Protein AF-A0A9W8I7F4-F1 (afdb_monomer_lite)

Secondary structure (DSSP, 8-state):
---SEEEEEESS--SSS---EEEEEEE-TT-SEE-TTS-EEEEESS-SS--THHHHHHHHHHHHHHHHHHHHHTT------EEE-SGGGG-HHHHHHHHHHH-S-EEEEEEEETTEEE-----HHHHHHHHHHHHHS-----TT-----S---EEEEEEEE---HHHHHHHHHHHHHHHHHHHHHHHHHH--

Foldseek 3Di:
DAPQKAKDAACDQDPVPRFHDIWIKGFDPPAPDQFPLRTGIHTDPDDPDPPPCSVVVNVLLLVLLVVLVVCVVVCPDQDAEEEDDDDVCVDLVSLQSNQAQNVYWYWQKFWQDPVGTHSPDDDVVVVVVVVVVVVVVPDPPPPPPPPPPPDPRDIDTHTRDHHDPVSNVSNVSCSRVSVVVSVVNSVVRVVD

Structure (mmCIF, N/CA/C/O backbone):
data_AF-A0A9W8I7F4-F1
#
_entry.id   AF-A0A9W8I7F4-F1
#
loop_
_atom_site.group_PDB
_atom_site.id
_atom_site.type_symbol
_atom_site.label_atom_id
_atom_site.label_alt_id
_atom_site.label_comp_id
_atom_site.label_asym_id
_atom_site.label_entity_id
_atom_site.label_seq_id
_atom_site.pdbx_PDB_ins_code
_atom_site.Cartn_x
_atom_site.Cartn_y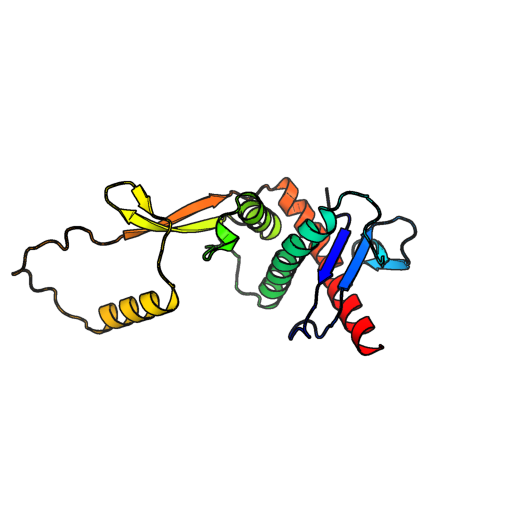
_atom_site.Cartn_z
_atom_site.occupancy
_atom_site.B_iso_or_equiv
_atom_site.auth_seq_id
_atom_site.auth_comp_id
_atom_site.auth_asym_id
_atom_site.auth_atom_id
_atom_site.pdbx_PDB_model_num
ATOM 1 N N . MET A 1 1 ? -7.509 -3.377 -12.875 1.00 45.44 1 MET A N 1
ATOM 2 C CA . MET A 1 1 ? -6.305 -3.061 -13.671 1.00 45.44 1 MET A CA 1
ATOM 3 C C . MET A 1 1 ? -5.141 -2.940 -12.717 1.00 45.44 1 MET A C 1
ATOM 5 O O . MET A 1 1 ? -5.271 -2.162 -11.776 1.00 45.44 1 MET A O 1
ATOM 9 N N . ALA A 1 2 ? -4.089 -3.743 -12.918 1.00 59.28 2 ALA A N 1
ATOM 10 C CA . ALA A 1 2 ? -2.867 -3.705 -12.103 1.00 59.28 2 ALA A CA 1
ATOM 11 C C . ALA A 1 2 ? -2.319 -2.283 -12.021 1.00 59.28 2 ALA A C 1
ATOM 13 O O . ALA A 1 2 ? -2.554 -1.502 -12.951 1.00 59.28 2 ALA A O 1
ATOM 14 N N . PRO A 1 3 ? -1.639 -1.912 -10.924 1.00 78.50 3 PRO A N 1
ATOM 15 C CA . PRO A 1 3 ? -0.898 -0.666 -10.903 1.00 78.50 3 PRO A CA 1
ATOM 16 C C . PRO A 1 3 ? 0.057 -0.662 -12.102 1.00 78.50 3 PRO A C 1
ATOM 18 O O . PRO A 1 3 ? 0.948 -1.500 -12.214 1.00 78.50 3 PRO A O 1
ATOM 21 N N . ASN A 1 4 ? -0.169 0.260 -13.037 1.00 85.88 4 ASN A N 1
ATOM 22 C CA . ASN A 1 4 ? 0.736 0.470 -14.170 1.00 85.88 4 ASN A CA 1
ATOM 23 C C . ASN A 1 4 ? 1.975 1.271 -13.752 1.00 85.88 4 ASN A C 1
ATOM 25 O O . ASN A 1 4 ? 2.893 1.440 -14.546 1.00 85.88 4 ASN A O 1
ATOM 29 N N . ALA A 1 5 ? 1.986 1.774 -12.520 1.00 90.50 5 ALA A N 1
ATOM 30 C CA . ALA A 1 5 ? 3.036 2.601 -11.974 1.00 90.50 5 ALA A CA 1
ATOM 31 C C . ALA A 1 5 ? 3.220 2.291 -10.487 1.00 90.50 5 ALA A C 1
ATOM 33 O O . ALA A 1 5 ? 2.243 2.071 -9.768 1.00 90.50 5 ALA A O 1
ATOM 34 N N . PHE A 1 6 ? 4.470 2.319 -10.043 1.00 93.44 6 PHE A N 1
ATOM 35 C CA . PHE A 1 6 ? 4.862 2.228 -8.645 1.00 93.44 6 PHE A CA 1
ATOM 36 C C . PHE A 1 6 ? 5.780 3.387 -8.290 1.00 93.44 6 PHE A C 1
ATOM 38 O O . PHE A 1 6 ? 6.569 3.842 -9.118 1.00 93.44 6 PHE A O 1
ATOM 45 N N . GLY A 1 7 ? 5.688 3.853 -7.048 1.00 92.12 7 GLY A N 1
ATOM 46 C CA . GLY A 1 7 ? 6.512 4.945 -6.554 1.00 92.12 7 GLY A CA 1
ATOM 47 C C . GLY A 1 7 ? 6.939 4.713 -5.114 1.00 92.12 7 GLY A C 1
ATOM 48 O O . GLY A 1 7 ? 6.115 4.386 -4.261 1.00 92.12 7 GLY A O 1
ATOM 49 N N . PHE A 1 8 ? 8.225 4.910 -4.852 1.00 92.88 8 PHE A N 1
ATOM 50 C CA . PHE A 1 8 ? 8.847 4.784 -3.542 1.00 92.88 8 PHE A CA 1
ATOM 51 C C . PHE A 1 8 ? 9.454 6.131 -3.158 1.00 92.88 8 PHE A C 1
ATOM 53 O O . PHE A 1 8 ? 10.307 6.655 -3.873 1.00 92.88 8 PHE A O 1
ATOM 60 N N . TYR A 1 9 ? 8.985 6.708 -2.053 1.00 90.62 9 TYR A N 1
ATOM 61 C CA . TYR A 1 9 ? 9.291 8.083 -1.655 1.00 90.62 9 TYR A CA 1
ATOM 62 C C . TYR A 1 9 ? 9.968 8.074 -0.286 1.00 90.62 9 TYR A C 1
ATOM 64 O O . TYR A 1 9 ? 9.309 8.172 0.746 1.00 90.62 9 TYR A O 1
ATOM 72 N N . TYR A 1 10 ? 11.291 7.949 -0.288 1.00 87.88 10 TYR A N 1
ATOM 73 C CA . TYR A 1 10 ? 12.130 7.872 0.905 1.00 87.88 10 TYR A CA 1
ATOM 74 C C . TYR A 1 10 ? 12.831 9.215 1.129 1.00 87.88 10 TYR A C 1
ATOM 76 O O . TYR A 1 10 ? 14.003 9.400 0.795 1.00 87.88 10 TYR A O 1
ATOM 84 N N . LEU A 1 11 ? 12.081 10.202 1.632 1.00 80.44 11 LEU A N 1
ATOM 85 C CA . LEU A 1 11 ? 12.606 11.557 1.869 1.00 80.44 11 LEU A CA 1
ATOM 86 C C . LEU A 1 11 ? 13.676 11.580 2.974 1.00 80.44 11 LEU A C 1
ATOM 88 O O . LEU A 1 11 ? 14.609 12.382 2.926 1.00 80.44 11 LEU A O 1
ATOM 92 N N . ALA A 1 12 ? 13.556 10.670 3.938 1.00 78.12 12 ALA A N 1
ATOM 93 C CA . ALA A 1 12 ? 14.585 10.329 4.908 1.00 78.12 12 ALA A CA 1
ATOM 94 C C . ALA A 1 12 ? 15.025 8.877 4.682 1.00 78.12 12 ALA A C 1
ATOM 96 O O . ALA A 1 12 ? 14.297 8.103 4.062 1.00 78.12 12 ALA A O 1
ATOM 97 N N . THR A 1 13 ? 16.215 8.520 5.168 1.00 72.94 13 THR A N 1
ATOM 98 C CA . THR A 1 13 ? 16.685 7.133 5.111 1.00 72.94 13 THR A CA 1
ATOM 99 C C . THR A 1 13 ? 15.728 6.252 5.902 1.00 72.94 13 THR A C 1
ATOM 101 O O . THR A 1 13 ? 15.604 6.409 7.117 1.00 72.94 13 THR A O 1
ATOM 104 N N . GLU A 1 14 ? 15.063 5.337 5.207 1.00 71.25 14 GLU A N 1
ATOM 105 C CA . GLU A 1 14 ? 14.186 4.363 5.843 1.00 71.25 14 GLU A CA 1
ATOM 106 C C . GLU A 1 14 ? 14.987 3.217 6.466 1.00 71.25 14 GLU A C 1
ATOM 108 O O . GLU A 1 14 ? 16.089 2.878 6.030 1.00 71.25 14 GLU A O 1
ATOM 113 N N . ILE A 1 15 ? 14.426 2.612 7.514 1.00 64.81 15 ILE A N 1
ATOM 114 C CA . ILE A 1 15 ? 15.057 1.466 8.186 1.00 64.81 15 ILE A CA 1
ATOM 115 C C . ILE A 1 15 ? 14.891 0.209 7.323 1.00 64.81 15 ILE A C 1
ATOM 117 O O . ILE A 1 15 ? 15.813 -0.600 7.224 1.00 64.81 15 ILE A O 1
ATOM 121 N N . LEU A 1 16 ? 13.721 0.042 6.693 1.00 68.88 16 LEU A N 1
ATOM 122 C CA . LEU A 1 16 ? 13.391 -1.098 5.839 1.00 68.88 16 LEU A CA 1
ATOM 123 C C . LEU A 1 16 ? 12.467 -0.655 4.683 1.00 68.88 16 LEU A C 1
ATOM 125 O O . LEU A 1 16 ? 11.296 -0.373 4.929 1.00 68.88 16 LEU A O 1
ATOM 129 N N . PRO A 1 17 ? 12.941 -0.639 3.425 1.00 71.69 17 PRO A N 1
ATOM 130 C CA . PRO A 1 17 ? 14.310 -0.927 2.998 1.00 71.69 17 PRO A CA 1
ATOM 131 C C . PRO A 1 17 ? 15.267 0.234 3.310 1.00 71.69 17 PRO A C 1
ATOM 133 O O . PRO A 1 17 ? 14.844 1.381 3.412 1.00 71.69 17 PRO A O 1
ATOM 136 N N . TYR A 1 18 ? 16.567 -0.057 3.398 1.00 81.06 18 TYR A N 1
ATOM 137 C CA . TYR A 1 18 ? 17.590 0.982 3.500 1.00 81.06 18 TYR A CA 1
ATOM 138 C C . TYR A 1 18 ? 17.718 1.692 2.149 1.00 81.06 18 TYR A C 1
ATOM 140 O O . TYR A 1 18 ? 18.370 1.194 1.228 1.00 81.06 18 TYR A O 1
ATOM 148 N N . ALA A 1 19 ? 17.001 2.802 2.003 1.00 84.56 19 ALA A N 1
ATOM 149 C CA . ALA A 1 19 ? 16.933 3.575 0.774 1.00 84.56 19 ALA A CA 1
ATOM 150 C C . ALA A 1 19 ? 16.688 5.057 1.073 1.00 84.56 19 ALA A C 1
ATOM 152 O O . ALA A 1 19 ? 16.066 5.410 2.077 1.00 84.56 19 ALA A O 1
ATOM 153 N N . LYS A 1 20 ? 17.169 5.925 0.179 1.00 87.06 20 LYS A N 1
ATOM 154 C CA . LYS A 1 20 ? 16.921 7.371 0.201 1.00 87.06 20 LYS A CA 1
ATOM 155 C C . LYS A 1 20 ? 16.694 7.871 -1.222 1.00 87.06 20 LYS A C 1
ATOM 157 O O . LYS A 1 20 ? 17.421 7.485 -2.131 1.00 87.06 20 LYS A O 1
ATOM 162 N N . GLY A 1 21 ? 15.707 8.742 -1.402 1.00 89.44 21 GLY A N 1
ATOM 163 C CA . GLY A 1 21 ? 15.349 9.330 -2.691 1.00 89.44 21 GLY A CA 1
ATOM 164 C C . GLY A 1 21 ? 13.931 8.989 -3.139 1.00 89.44 21 GLY A C 1
ATOM 165 O O . GLY A 1 21 ? 13.143 8.397 -2.400 1.00 89.44 21 GLY A O 1
ATOM 166 N N . VAL A 1 22 ? 13.604 9.403 -4.361 1.00 91.31 22 VAL A N 1
ATOM 167 C CA . VAL A 1 22 ? 12.315 9.121 -4.994 1.00 91.31 22 VAL A CA 1
ATOM 168 C C . VAL A 1 22 ? 12.550 8.236 -6.207 1.00 91.31 22 VAL A C 1
ATOM 170 O O . VAL A 1 22 ? 13.282 8.612 -7.117 1.00 91.31 22 VAL A O 1
ATOM 173 N N . PHE A 1 23 ? 11.909 7.072 -6.217 1.00 93.75 23 PHE A N 1
ATOM 174 C CA . PHE A 1 23 ? 12.035 6.076 -7.274 1.00 93.75 23 PHE A CA 1
ATOM 175 C C . PHE A 1 23 ? 10.663 5.836 -7.882 1.00 93.75 23 PHE A C 1
ATOM 177 O O . PHE A 1 23 ? 9.733 5.452 -7.173 1.00 93.75 23 PHE A O 1
ATOM 184 N N . ARG A 1 24 ? 10.529 6.061 -9.187 1.00 93.94 24 ARG A N 1
ATOM 185 C CA . ARG A 1 24 ? 9.281 5.852 -9.923 1.00 93.94 24 ARG A CA 1
ATOM 186 C C . ARG A 1 24 ? 9.508 4.824 -11.012 1.00 93.94 24 ARG A C 1
ATOM 188 O O . ARG A 1 24 ? 10.489 4.906 -11.745 1.00 93.94 24 ARG A O 1
ATOM 195 N N . PHE A 1 25 ? 8.586 3.883 -11.124 1.00 94.31 25 PHE A N 1
ATOM 196 C CA . PHE A 1 25 ? 8.641 2.804 -12.096 1.00 94.31 25 PHE A CA 1
ATOM 197 C C . PHE A 1 25 ? 7.328 2.746 -12.856 1.00 94.31 25 PHE A C 1
ATOM 199 O O . PHE A 1 25 ? 6.267 2.655 -12.243 1.00 94.31 25 PHE A O 1
ATOM 206 N N . GLU A 1 26 ? 7.398 2.759 -14.182 1.00 93.00 26 GLU A N 1
ATOM 207 C CA . GLU A 1 26 ? 6.233 2.602 -15.050 1.00 93.00 26 GLU A CA 1
ATOM 208 C C . GLU A 1 26 ? 6.330 1.334 -15.869 1.00 93.00 26 GLU A C 1
ATOM 210 O O . GLU A 1 26 ? 7.376 1.020 -16.442 1.00 93.00 26 GLU A O 1
ATOM 215 N N . LYS A 1 27 ? 5.213 0.616 -15.937 1.00 92.06 27 LYS A N 1
ATOM 216 C CA . LYS A 1 27 ? 5.084 -0.590 -16.737 1.00 92.06 27 LYS A CA 1
ATOM 217 C C . LYS A 1 27 ? 5.101 -0.219 -18.217 1.00 92.06 27 LYS A C 1
ATOM 219 O O . LYS A 1 27 ? 4.282 0.583 -18.662 1.00 92.06 27 LYS A O 1
ATOM 224 N N . CYS A 1 28 ? 6.002 -0.818 -18.989 1.00 91.00 28 CYS A N 1
ATOM 225 C CA . CYS A 1 28 ? 6.085 -0.599 -20.431 1.00 91.00 28 CYS A CA 1
ATOM 226 C C . CYS A 1 28 ? 6.725 -1.789 -21.157 1.00 91.00 28 CYS A C 1
ATOM 228 O O . CYS A 1 28 ? 7.596 -2.469 -20.621 1.00 91.00 28 CYS A O 1
ATOM 230 N N . ASP A 1 29 ? 6.343 -2.018 -22.415 1.00 91.25 29 ASP A N 1
ATOM 231 C CA . ASP A 1 29 ? 6.816 -3.177 -23.197 1.00 91.25 29 ASP A CA 1
ATOM 232 C C . ASP A 1 29 ? 8.332 -3.160 -23.463 1.00 91.25 29 ASP A C 1
ATOM 234 O O . ASP A 1 29 ? 8.956 -4.203 -23.691 1.00 91.25 29 ASP A O 1
ATOM 238 N N . LYS A 1 30 ? 8.928 -1.963 -23.422 1.00 91.00 30 LYS A N 1
ATOM 239 C CA . LYS A 1 30 ? 10.355 -1.695 -23.648 1.00 91.00 30 LYS A CA 1
ATOM 240 C C . LYS A 1 30 ? 11.111 -1.368 -22.352 1.00 91.00 30 LYS A C 1
ATOM 242 O O . LYS A 1 30 ? 12.120 -0.678 -22.411 1.00 91.00 30 LYS A O 1
ATOM 247 N N . GLY A 1 31 ? 10.597 -1.790 -21.197 1.00 89.88 31 GLY A N 1
ATOM 248 C CA . GLY A 1 31 ? 11.251 -1.564 -19.909 1.00 89.88 31 GLY A CA 1
ATOM 249 C C . GLY A 1 31 ? 12.519 -2.400 -19.742 1.00 89.88 31 GLY A C 1
ATOM 250 O O . GLY A 1 31 ? 12.556 -3.558 -20.164 1.00 89.88 31 GLY A O 1
ATOM 251 N N . ASP A 1 32 ? 13.528 -1.812 -19.103 1.00 93.56 32 ASP A N 1
ATOM 252 C CA . ASP A 1 32 ? 14.826 -2.449 -18.841 1.00 93.56 32 ASP A CA 1
ATOM 253 C C . ASP A 1 32 ? 14.799 -3.348 -17.593 1.00 93.56 32 ASP A C 1
ATOM 255 O O . ASP A 1 32 ? 15.653 -4.216 -17.418 1.00 93.56 32 ASP A O 1
ATOM 259 N N . ILE A 1 33 ? 13.807 -3.160 -16.719 1.00 94.81 33 ILE A N 1
ATOM 260 C CA . ILE A 1 33 ? 13.657 -3.902 -15.469 1.00 94.81 33 ILE A CA 1
ATOM 261 C C . ILE A 1 33 ? 12.601 -4.987 -15.675 1.00 94.81 33 ILE A C 1
ATOM 263 O O . ILE A 1 33 ? 11.432 -4.682 -15.907 1.00 94.81 33 ILE A O 1
ATOM 267 N N . VAL A 1 34 ? 13.001 -6.254 -15.585 1.00 95.06 34 VAL A N 1
ATOM 268 C CA . VAL A 1 34 ? 12.098 -7.406 -15.726 1.00 95.06 34 VAL A CA 1
ATOM 269 C C . VAL A 1 34 ? 11.744 -7.937 -14.340 1.00 95.06 34 VAL A C 1
ATOM 271 O O . VAL A 1 34 ? 12.618 -8.409 -13.614 1.00 95.06 34 VAL A O 1
ATOM 274 N N . CYS A 1 35 ? 10.467 -7.856 -13.978 1.00 93.19 35 CYS A N 1
ATOM 275 C CA . CYS A 1 35 ? 9.953 -8.334 -12.698 1.00 93.19 35 CYS A CA 1
ATOM 276 C C . CYS A 1 35 ? 9.587 -9.834 -12.743 1.00 93.19 35 CYS A C 1
ATOM 278 O O . CYS A 1 35 ? 9.441 -10.396 -13.835 1.00 93.19 35 CYS A O 1
ATOM 280 N N . PRO A 1 36 ? 9.402 -10.497 -11.582 1.00 92.56 36 PRO A N 1
ATOM 281 C CA . PRO A 1 36 ? 9.086 -11.926 -11.507 1.00 92.56 36 PRO A CA 1
ATOM 282 C C . PRO A 1 36 ? 7.831 -12.346 -12.280 1.00 92.56 36 PRO A C 1
ATOM 284 O O . PRO A 1 36 ? 7.800 -13.447 -12.826 1.00 92.56 36 PRO A O 1
ATOM 287 N N . SER A 1 37 ? 6.822 -11.474 -12.394 1.00 91.19 37 SER A N 1
ATOM 288 C CA . SER A 1 37 ? 5.620 -11.756 -13.192 1.00 91.19 37 SER A CA 1
ATOM 289 C C . SER A 1 37 ? 5.869 -11.795 -14.711 1.00 91.19 37 SER A C 1
ATOM 291 O O . SER A 1 37 ? 4.964 -12.118 -15.482 1.00 91.19 37 SER A O 1
ATOM 293 N N . GLY A 1 38 ? 7.069 -11.417 -15.164 1.00 92.06 38 GLY A N 1
ATOM 294 C CA . GLY A 1 38 ? 7.398 -11.161 -16.566 1.00 92.06 38 GLY A CA 1
ATOM 295 C C . GLY A 1 38 ? 7.025 -9.751 -17.036 1.00 92.06 38 GLY A C 1
ATOM 296 O O . GLY A 1 38 ? 7.332 -9.382 -18.172 1.00 92.06 38 GLY A O 1
ATOM 297 N N . ALA A 1 39 ? 6.389 -8.941 -16.183 1.00 92.19 39 ALA A N 1
ATOM 298 C CA . ALA A 1 39 ? 6.156 -7.534 -16.466 1.00 92.19 39 ALA A CA 1
ATOM 299 C C . ALA A 1 39 ? 7.480 -6.767 -16.582 1.00 92.19 39 ALA A C 1
ATOM 301 O O . ALA A 1 39 ? 8.439 -7.009 -15.849 1.00 92.19 39 ALA A O 1
ATOM 302 N N . LYS A 1 40 ? 7.507 -5.812 -17.510 1.00 94.81 40 LYS A N 1
ATOM 303 C CA . LYS A 1 40 ? 8.651 -4.938 -17.749 1.00 94.81 40 LYS A CA 1
ATOM 304 C C . LYS A 1 40 ? 8.355 -3.534 -17.256 1.00 94.81 40 LYS A C 1
ATOM 306 O O . LYS A 1 40 ? 7.274 -3.001 -17.511 1.00 94.81 40 LYS A O 1
ATOM 311 N N . TYR A 1 41 ? 9.331 -2.948 -16.581 1.00 94.62 41 TYR A N 1
ATOM 312 C CA . TYR A 1 41 ? 9.262 -1.614 -16.010 1.00 94.62 41 TYR A CA 1
ATOM 313 C C . TYR A 1 41 ? 10.446 -0.769 -16.465 1.00 94.62 41 TYR A C 1
ATOM 315 O O . TYR A 1 41 ? 11.554 -1.262 -16.680 1.00 94.62 41 TYR A O 1
ATOM 323 N N . LYS A 1 42 ? 10.204 0.530 -16.590 1.00 94.69 42 LYS A N 1
ATOM 324 C CA . LYS A 1 42 ? 11.234 1.545 -16.781 1.00 94.69 42 LYS A CA 1
ATOM 325 C C . LYS A 1 42 ? 11.231 2.473 -15.575 1.00 94.69 42 LYS A C 1
ATOM 327 O O . LYS A 1 42 ? 10.165 2.905 -15.137 1.00 94.69 42 LYS A O 1
ATOM 332 N N . GLN A 1 43 ? 12.414 2.785 -15.056 1.00 94.12 43 GLN A N 1
ATOM 333 C CA . GLN A 1 43 ? 12.554 3.851 -14.072 1.00 94.12 43 GLN A CA 1
ATOM 334 C C . GLN A 1 43 ? 12.404 5.207 -14.770 1.00 94.12 43 GLN A C 1
ATOM 336 O O . GLN A 1 43 ? 13.009 5.438 -15.819 1.00 94.12 43 GLN A O 1
ATOM 341 N N . VAL A 1 44 ? 11.579 6.084 -14.209 1.00 92.38 44 VAL A N 1
ATOM 342 C CA . VAL A 1 44 ? 11.263 7.398 -14.783 1.00 92.38 44 VAL A CA 1
ATOM 343 C C . VAL A 1 44 ? 11.467 8.499 -13.750 1.00 92.38 44 VAL A C 1
ATOM 345 O O . VAL A 1 44 ? 11.336 8.263 -12.551 1.00 92.38 44 VAL A O 1
ATOM 348 N N . ASP A 1 45 ? 11.754 9.716 -14.205 1.00 89.19 45 ASP A N 1
ATOM 349 C CA . ASP A 1 45 ? 11.823 10.878 -13.311 1.00 89.19 45 ASP A CA 1
ATOM 350 C C . ASP A 1 45 ? 10.421 11.360 -12.930 1.00 89.19 45 ASP A C 1
ATOM 352 O O . ASP A 1 45 ? 10.164 11.707 -11.776 1.00 89.19 45 ASP A O 1
ATOM 356 N N . THR A 1 46 ? 9.491 11.309 -13.884 1.00 87.69 46 THR A N 1
ATOM 357 C CA . THR A 1 46 ? 8.076 11.659 -13.736 1.00 87.69 46 THR A CA 1
ATOM 358 C C . THR A 1 46 ? 7.211 10.633 -14.455 1.00 87.69 46 THR A C 1
ATOM 360 O O . THR A 1 46 ? 7.631 10.043 -15.449 1.00 87.69 46 THR A O 1
ATOM 363 N N . PHE A 1 47 ? 5.997 10.410 -13.953 1.00 89.25 47 PHE A N 1
ATOM 364 C CA . PHE A 1 47 ? 5.051 9.507 -14.603 1.00 89.25 47 PHE A CA 1
ATOM 365 C C . PHE A 1 47 ? 4.582 10.076 -15.957 1.00 89.25 47 PHE A C 1
ATOM 367 O O . PHE A 1 47 ? 4.353 11.277 -16.077 1.00 89.25 47 PHE A O 1
ATOM 374 N N . SER A 1 48 ? 4.445 9.217 -16.974 1.00 79.94 48 SER A N 1
ATOM 375 C CA . SER A 1 48 ? 4.222 9.582 -18.385 1.00 79.94 48 SER A CA 1
ATOM 376 C C . SER A 1 48 ? 2.861 10.221 -18.666 1.00 79.94 48 SER A C 1
ATOM 378 O O . SER A 1 48 ? 2.679 10.838 -19.711 1.00 79.94 48 SER A O 1
ATOM 380 N N . SER A 1 49 ? 1.874 10.053 -17.783 1.00 67.81 49 SER A N 1
ATOM 381 C CA . SER A 1 49 ? 0.594 10.749 -17.920 1.00 67.81 49 SER A CA 1
ATOM 382 C C . SER A 1 49 ? 0.613 12.056 -17.132 1.00 67.81 49 SER A C 1
ATOM 384 O O . SER A 1 49 ? 0.832 12.009 -15.922 1.00 67.81 49 SER A O 1
ATOM 386 N N . ASP A 1 50 ? 0.225 13.167 -17.768 1.00 53.59 50 ASP A N 1
ATOM 387 C CA . ASP A 1 50 ? 0.048 14.518 -17.182 1.00 53.59 50 ASP A CA 1
ATOM 388 C C . ASP A 1 50 ? -0.964 14.598 -16.014 1.00 53.59 50 ASP A C 1
ATOM 390 O O . ASP A 1 50 ? -1.288 15.661 -15.480 1.00 53.59 50 ASP A O 1
ATOM 394 N N . ALA A 1 51 ? -1.502 13.459 -15.591 1.00 58.94 51 ALA A N 1
ATOM 395 C CA . ALA A 1 51 ? -2.283 13.317 -14.387 1.00 58.94 51 ALA A CA 1
ATOM 396 C C . ALA A 1 51 ? -1.397 13.510 -13.141 1.00 58.94 51 ALA A C 1
ATOM 398 O O . ALA A 1 51 ? -0.864 12.548 -12.586 1.00 58.94 51 ALA A O 1
ATOM 399 N N . ASN A 1 52 ? -1.349 14.748 -12.635 1.00 63.81 52 ASN A N 1
ATOM 400 C CA . ASN A 1 52 ? -0.730 15.149 -11.357 1.00 63.81 52 ASN A CA 1
ATOM 401 C C . ASN A 1 52 ? -1.107 14.276 -10.132 1.00 63.81 52 ASN A C 1
ATOM 403 O O . ASN A 1 52 ? -0.522 14.421 -9.062 1.00 63.81 52 ASN A O 1
ATOM 407 N N . TRP A 1 53 ? -2.094 13.382 -10.244 1.00 78.12 53 TRP A N 1
ATOM 408 C CA . TRP A 1 53 ? -2.542 12.504 -9.164 1.00 78.12 53 TRP A CA 1
ATOM 409 C C . TRP A 1 53 ? -1.829 11.143 -9.108 1.00 78.12 53 TRP A C 1
ATOM 411 O O . TRP A 1 53 ? -2.012 10.425 -8.123 1.00 78.12 53 TRP A O 1
ATOM 421 N N . ASN A 1 54 ? -1.009 10.775 -10.101 1.00 83.56 54 ASN A N 1
ATOM 422 C CA . ASN A 1 54 ? -0.292 9.495 -10.076 1.00 83.56 54 ASN A CA 1
ATOM 423 C C . ASN A 1 54 ? 0.743 9.418 -8.955 1.00 83.56 54 ASN A C 1
ATOM 425 O O . ASN A 1 54 ? 0.818 8.384 -8.301 1.00 83.56 54 ASN A O 1
ATOM 429 N N . ASP A 1 55 ? 1.480 10.499 -8.678 1.00 87.06 55 ASP A N 1
ATOM 430 C CA . ASP A 1 55 ? 2.392 10.539 -7.529 1.00 87.06 55 ASP A CA 1
ATOM 431 C C . ASP A 1 55 ? 1.623 10.345 -6.218 1.00 87.06 55 ASP A C 1
ATOM 433 O O . ASP A 1 55 ? 1.972 9.484 -5.417 1.00 87.06 55 ASP A O 1
ATOM 437 N N . ALA A 1 56 ? 0.521 11.075 -6.021 1.00 87.75 56 ALA A N 1
ATOM 438 C CA . ALA A 1 56 ? -0.295 10.948 -4.813 1.00 87.75 56 ALA A CA 1
ATOM 439 C C . ALA A 1 56 ? -0.841 9.523 -4.633 1.00 87.75 56 ALA A C 1
ATOM 441 O O . ALA A 1 56 ? -0.802 8.965 -3.535 1.00 87.75 56 ALA A O 1
ATOM 442 N N . ARG A 1 57 ? -1.317 8.910 -5.721 1.00 89.12 57 ARG A N 1
ATOM 443 C CA . ARG A 1 57 ? -1.780 7.523 -5.719 1.00 89.12 57 ARG A CA 1
ATOM 444 C C . ARG A 1 57 ? -0.638 6.557 -5.410 1.00 89.12 57 ARG A C 1
ATOM 446 O O . ARG A 1 57 ? -0.803 5.711 -4.538 1.00 89.12 57 ARG A O 1
ATOM 453 N N . ALA A 1 58 ? 0.502 6.695 -6.083 1.00 90.50 58 ALA A N 1
ATOM 454 C CA . ALA A 1 58 ? 1.663 5.835 -5.899 1.00 90.50 58 ALA A CA 1
ATOM 455 C C . ALA A 1 58 ? 2.205 5.912 -4.467 1.00 90.50 58 ALA A C 1
ATOM 457 O O . ALA A 1 58 ? 2.533 4.875 -3.903 1.00 90.50 58 ALA A O 1
ATOM 458 N N . ILE A 1 59 ? 2.226 7.105 -3.859 1.00 89.56 59 ILE A N 1
ATOM 459 C CA . ILE A 1 59 ? 2.567 7.303 -2.443 1.00 89.56 59 ILE A CA 1
ATOM 460 C C . ILE A 1 59 ? 1.620 6.496 -1.555 1.00 89.56 59 ILE A C 1
ATOM 462 O O . ILE A 1 59 ? 2.070 5.726 -0.716 1.00 89.56 59 ILE A O 1
ATOM 466 N N . VAL A 1 60 ? 0.307 6.659 -1.717 1.00 91.00 60 VAL A N 1
ATOM 467 C CA . VAL A 1 60 ? -0.672 5.998 -0.840 1.00 91.00 60 VAL A CA 1
ATOM 468 C C . VAL A 1 60 ? -0.642 4.478 -1.018 1.00 91.00 60 VAL A C 1
ATOM 470 O O . VAL A 1 60 ? -0.615 3.739 -0.035 1.00 91.00 60 VAL A O 1
ATOM 473 N N . GLU A 1 61 ? -0.633 4.000 -2.261 1.00 92.38 61 GLU A N 1
ATOM 474 C CA . GLU A 1 61 ? -0.640 2.568 -2.561 1.00 92.38 61 GLU A CA 1
ATOM 475 C C . GLU A 1 61 ? 0.653 1.888 -2.105 1.00 92.38 61 GLU A C 1
ATOM 477 O O . GLU A 1 61 ? 0.583 0.824 -1.490 1.00 92.38 61 GLU A O 1
ATOM 482 N N . SER A 1 62 ? 1.822 2.503 -2.322 1.00 91.50 62 SER A N 1
ATOM 483 C CA . SER A 1 62 ? 3.103 1.899 -1.938 1.00 91.50 62 SER A CA 1
ATOM 484 C C . SER A 1 62 ? 3.264 1.745 -0.431 1.00 91.50 62 SER A C 1
ATOM 486 O O . SER A 1 62 ? 3.850 0.755 0.012 1.00 91.50 62 SER A O 1
ATOM 488 N N . GLN A 1 63 ? 2.700 2.653 0.369 1.00 90.12 63 GLN A N 1
ATOM 489 C CA . GLN A 1 63 ? 2.689 2.505 1.825 1.00 90.12 63 GLN A CA 1
ATOM 490 C C . GLN A 1 63 ? 1.906 1.255 2.244 1.00 90.12 63 GLN A C 1
ATOM 492 O O . GLN A 1 63 ? 2.416 0.420 2.991 1.00 90.12 63 GLN A O 1
ATOM 497 N N . PHE A 1 64 ? 0.699 1.056 1.710 1.00 92.75 64 PHE A N 1
ATOM 498 C CA . PHE A 1 64 ? -0.123 -0.106 2.063 1.00 92.75 64 PHE A CA 1
ATOM 499 C C . PHE A 1 64 ? 0.397 -1.416 1.469 1.00 92.75 64 PHE A C 1
ATOM 501 O O . PHE A 1 64 ? 0.332 -2.453 2.130 1.00 92.75 64 PHE A O 1
ATOM 508 N N . MET A 1 65 ? 0.960 -1.386 0.261 1.00 94.00 65 MET A N 1
ATOM 509 C CA . MET A 1 65 ? 1.623 -2.553 -0.321 1.00 94.00 65 MET A CA 1
ATOM 510 C C . MET A 1 65 ? 2.872 -2.936 0.482 1.00 94.00 65 MET A C 1
ATOM 512 O O . MET A 1 65 ? 3.061 -4.116 0.764 1.00 94.00 65 MET A O 1
ATOM 516 N N . SER A 1 66 ? 3.661 -1.962 0.953 1.00 91.94 66 SER A N 1
ATOM 517 C CA . SER A 1 66 ? 4.795 -2.223 1.856 1.00 91.94 66 SER A CA 1
ATOM 518 C C . SER A 1 66 ? 4.337 -2.885 3.152 1.00 91.94 66 SER A C 1
ATOM 520 O O . SER A 1 66 ? 4.904 -3.899 3.553 1.00 91.94 66 SER A O 1
ATOM 522 N N . MET A 1 67 ? 3.256 -2.384 3.762 1.00 90.12 67 MET A N 1
ATOM 523 C CA . MET A 1 67 ? 2.658 -3.016 4.942 1.00 90.12 67 MET A CA 1
ATOM 524 C C . MET A 1 67 ? 2.221 -4.461 4.669 1.00 90.12 67 MET A C 1
ATOM 526 O O . MET A 1 67 ? 2.408 -5.321 5.526 1.00 90.12 67 MET A O 1
ATOM 530 N N . CYS A 1 68 ? 1.653 -4.736 3.491 1.00 91.44 68 CYS A N 1
ATOM 531 C CA . CYS A 1 68 ? 1.235 -6.080 3.094 1.00 91.44 68 CYS A CA 1
ATOM 532 C C . CYS A 1 68 ? 2.433 -7.032 2.972 1.00 91.44 68 CYS A C 1
ATOM 534 O O . CYS A 1 68 ? 2.427 -8.105 3.577 1.00 91.44 68 CYS A O 1
ATOM 536 N N . VAL A 1 69 ? 3.488 -6.614 2.266 1.00 91.50 69 VAL A N 1
ATOM 537 C CA . VAL A 1 69 ? 4.729 -7.393 2.133 1.00 91.50 69 VAL A CA 1
ATOM 538 C C . VAL A 1 69 ? 5.333 -7.682 3.508 1.00 91.50 69 VAL A C 1
ATOM 540 O O . VAL A 1 69 ? 5.661 -8.826 3.826 1.00 91.50 69 VAL A O 1
ATOM 543 N N . ASP A 1 70 ? 5.428 -6.669 4.366 1.00 89.62 70 ASP A N 1
ATOM 544 C CA . ASP A 1 70 ? 6.029 -6.818 5.689 1.00 89.62 70 ASP A CA 1
ATOM 545 C C . ASP A 1 70 ? 5.178 -7.693 6.623 1.00 89.62 70 ASP A C 1
ATOM 547 O O . ASP A 1 70 ? 5.725 -8.461 7.420 1.00 89.62 70 ASP A O 1
ATOM 551 N N . TYR A 1 71 ? 3.848 -7.618 6.522 1.00 88.81 71 TYR A N 1
ATOM 552 C CA . TYR A 1 71 ? 2.935 -8.511 7.235 1.00 88.81 71 TYR A CA 1
ATOM 553 C C . TYR A 1 71 ? 3.113 -9.968 6.785 1.00 88.81 71 TYR A C 1
ATOM 555 O O . TYR A 1 71 ? 3.292 -10.854 7.626 1.00 88.81 71 TYR A O 1
ATOM 563 N N . ASN A 1 72 ? 3.153 -10.209 5.470 1.00 88.38 72 ASN A N 1
ATOM 564 C CA . ASN A 1 72 ? 3.335 -11.540 4.888 1.00 88.38 72 ASN A CA 1
ATOM 565 C C . ASN A 1 72 ? 4.680 -12.160 5.298 1.00 88.38 72 ASN A C 1
ATOM 567 O O . ASN A 1 72 ? 4.731 -13.331 5.682 1.00 88.38 72 ASN A O 1
ATOM 571 N N . ARG A 1 73 ? 5.759 -11.365 5.320 1.00 86.69 73 ARG A N 1
ATOM 572 C CA . ARG A 1 73 ? 7.090 -11.796 5.789 1.00 86.69 73 ARG A CA 1
ATOM 573 C C . ARG A 1 73 ? 7.084 -12.244 7.254 1.00 86.69 73 ARG A C 1
ATOM 575 O O . ARG A 1 73 ? 7.779 -13.194 7.607 1.00 86.69 73 ARG A O 1
ATOM 582 N N . LYS A 1 74 ? 6.281 -11.599 8.106 1.00 86.50 74 LYS A N 1
ATOM 583 C CA . LYS A 1 74 ? 6.172 -11.925 9.540 1.00 86.50 74 LYS A CA 1
ATOM 584 C C . LYS A 1 74 ? 5.317 -13.167 9.829 1.00 86.50 74 LYS A C 1
ATOM 586 O O . LYS A 1 74 ? 5.281 -13.594 10.979 1.00 86.50 74 LYS A O 1
ATOM 591 N N . LYS A 1 75 ? 4.646 -13.754 8.823 1.00 71.75 75 LYS A N 1
ATOM 592 C CA . LYS A 1 75 ? 3.768 -14.940 8.946 1.00 71.75 75 LYS A CA 1
ATOM 593 C C . LYS A 1 75 ? 2.787 -14.852 10.128 1.00 71.75 75 LYS A C 1
ATOM 595 O O . LYS A 1 75 ? 2.536 -15.843 10.811 1.00 71.75 75 LYS A O 1
ATOM 600 N N . ALA A 1 76 ? 2.222 -13.671 10.377 1.00 71.81 76 ALA A N 1
ATOM 601 C CA . ALA A 1 76 ? 1.408 -13.375 11.561 1.00 71.81 76 ALA A CA 1
ATOM 602 C C . ALA A 1 76 ? -0.039 -13.927 11.496 1.00 71.81 76 ALA A C 1
ATOM 604 O O . ALA A 1 76 ? -0.970 -13.306 12.008 1.00 71.81 76 ALA A O 1
ATOM 605 N N . GLY A 1 77 ? -0.231 -15.099 10.880 1.00 80.75 77 GLY A N 1
ATOM 606 C CA . GLY A 1 77 ? -1.541 -15.699 10.623 1.00 80.75 77 GLY A CA 1
ATOM 607 C C . GLY A 1 77 ? -2.280 -15.073 9.438 1.00 80.75 77 GLY A C 1
ATOM 608 O O . GLY A 1 77 ? -1.723 -14.276 8.686 1.00 80.75 77 GLY A O 1
ATOM 609 N N . ALA A 1 78 ? -3.537 -15.477 9.247 1.00 85.38 78 ALA A N 1
ATOM 610 C CA . ALA A 1 78 ? -4.412 -14.874 8.248 1.00 85.38 78 ALA A CA 1
ATOM 611 C C . ALA A 1 78 ? -4.981 -13.555 8.785 1.00 85.38 78 ALA A C 1
ATOM 613 O O . ALA A 1 78 ? -5.591 -13.528 9.858 1.00 85.38 78 ALA A O 1
ATOM 614 N N . LEU A 1 79 ? -4.813 -12.470 8.029 1.00 88.38 79 LEU A N 1
ATOM 615 C CA . LEU A 1 79 ? -5.417 -11.185 8.358 1.00 88.38 79 LEU A CA 1
ATOM 616 C C . LEU A 1 79 ? -6.937 -11.293 8.169 1.00 88.38 79 LEU A C 1
ATOM 618 O O . LEU A 1 79 ? -7.407 -11.656 7.095 1.00 88.38 79 LEU A O 1
ATOM 622 N N . THR A 1 80 ? -7.713 -10.990 9.208 1.00 90.88 80 THR A N 1
ATOM 623 C CA . THR A 1 80 ? -9.187 -11.074 9.169 1.00 90.88 80 THR A CA 1
ATOM 624 C C . THR A 1 80 ? -9.860 -9.709 9.044 1.00 90.88 80 THR A C 1
ATOM 626 O O . THR A 1 80 ? -11.031 -9.618 8.678 1.00 90.88 80 THR A O 1
ATOM 629 N N . GLY A 1 81 ? -9.125 -8.636 9.329 1.00 90.38 81 GLY A N 1
ATOM 630 C CA . GLY A 1 81 ? -9.629 -7.273 9.307 1.00 90.38 81 GLY A CA 1
ATOM 631 C C . GLY A 1 81 ? -8.585 -6.270 9.772 1.00 90.38 81 GLY A C 1
ATOM 632 O O . GLY A 1 81 ? -7.613 -6.630 10.437 1.00 90.38 81 GLY A O 1
ATOM 633 N N . VAL A 1 82 ? -8.800 -4.999 9.437 1.00 90.25 82 VAL A N 1
ATOM 634 C CA . VAL A 1 82 ? -7.933 -3.894 9.866 1.00 90.25 82 VAL A CA 1
ATOM 635 C C . VAL A 1 82 ? -8.759 -2.839 10.572 1.00 90.25 82 VAL A C 1
ATOM 637 O O . VAL A 1 82 ? -9.680 -2.269 9.990 1.00 90.25 82 VAL A O 1
ATOM 640 N N . ALA A 1 83 ? -8.405 -2.546 11.819 1.00 89.00 83 ALA A N 1
ATOM 641 C CA . ALA A 1 83 ? -8.904 -1.371 12.512 1.00 89.00 83 ALA A CA 1
ATOM 642 C C . ALA A 1 83 ? -8.010 -0.172 12.171 1.00 89.00 83 ALA A C 1
ATOM 644 O O . ALA A 1 83 ? -6.805 -0.202 12.417 1.00 89.00 83 ALA A O 1
ATOM 645 N N . ILE A 1 84 ? -8.595 0.879 11.604 1.00 86.00 84 ILE A N 1
ATOM 646 C CA . ILE A 1 84 ? -7.892 2.124 11.290 1.00 86.00 84 ILE A CA 1
ATOM 647 C C . ILE A 1 84 ? -8.179 3.178 12.356 1.00 86.00 84 ILE A C 1
ATOM 649 O O . ILE A 1 84 ? -9.291 3.282 12.878 1.00 86.00 84 ILE A O 1
ATOM 653 N N . THR A 1 85 ? -7.165 3.979 12.663 1.00 83.31 85 THR A N 1
ATOM 654 C CA . THR A 1 85 ? -7.240 5.088 13.619 1.00 83.31 85 THR A CA 1
ATOM 655 C C . THR A 1 85 ? -6.456 6.296 13.086 1.00 83.31 85 THR A C 1
ATOM 657 O O . THR A 1 85 ? -5.748 6.202 12.080 1.00 83.31 85 THR A O 1
ATOM 660 N N . GLY A 1 86 ? -6.599 7.460 13.729 1.00 79.31 86 GLY A N 1
ATOM 661 C CA . GLY A 1 86 ? -5.843 8.675 13.395 1.00 79.31 86 GLY A CA 1
ATOM 662 C C . GLY A 1 86 ? -6.453 9.545 12.286 1.00 79.31 86 GLY A C 1
ATOM 663 O O . GLY A 1 86 ? -7.475 9.217 11.690 1.00 79.31 86 GLY A O 1
ATOM 664 N N . GLY A 1 87 ? -5.836 10.698 12.007 1.00 75.94 87 GLY A N 1
ATOM 665 C CA . GLY A 1 87 ? -6.409 11.728 11.125 1.00 75.94 87 GLY A CA 1
ATOM 666 C C . GLY A 1 87 ? -6.567 11.309 9.658 1.00 75.94 87 GLY A C 1
ATOM 667 O O . GLY A 1 87 ? -7.601 11.585 9.049 1.00 75.94 87 GLY A O 1
ATOM 668 N N . ALA A 1 88 ? -5.587 10.585 9.105 1.00 72.19 88 ALA A N 1
ATOM 669 C CA . ALA A 1 88 ? -5.609 10.120 7.713 1.00 72.19 88 ALA A CA 1
ATOM 670 C C . ALA A 1 88 ? -6.744 9.116 7.433 1.00 72.19 88 ALA A C 1
ATOM 672 O O . ALA A 1 88 ? -7.232 9.015 6.306 1.00 72.19 88 ALA A O 1
ATOM 673 N N . SER A 1 89 ? -7.229 8.432 8.476 1.00 80.38 89 SER A N 1
ATOM 674 C CA . SER A 1 89 ? -8.325 7.467 8.385 1.00 80.38 89 SER A CA 1
ATOM 675 C C . SER A 1 89 ? -9.677 8.096 8.029 1.00 80.38 89 SER A C 1
ATOM 677 O O . SER A 1 89 ? -10.615 7.360 7.756 1.00 80.38 89 SER A O 1
ATOM 679 N N . LYS A 1 90 ? -9.807 9.432 7.982 1.00 86.12 90 LYS A N 1
ATOM 680 C CA . LYS A 1 90 ? -11.054 10.127 7.608 1.00 86.12 90 LYS A CA 1
ATOM 681 C C . LYS A 1 90 ? -11.382 10.046 6.111 1.00 86.12 90 LYS A C 1
ATOM 683 O O . LYS A 1 90 ? -12.542 10.197 5.736 1.00 86.12 90 LYS A O 1
ATOM 688 N N . SER A 1 91 ? -10.389 9.817 5.248 1.00 90.62 91 SER A N 1
ATOM 689 C CA . SER A 1 91 ? -10.595 9.785 3.794 1.00 90.62 91 SER A CA 1
ATOM 690 C C . SER A 1 91 ? -11.162 8.445 3.329 1.00 90.62 91 SER A C 1
ATOM 692 O O . SER A 1 91 ? -10.485 7.421 3.402 1.00 90.62 91 SER A O 1
ATOM 694 N N . ARG A 1 92 ? -12.376 8.452 2.762 1.00 92.00 92 ARG A N 1
ATOM 695 C CA . ARG A 1 92 ? -13.024 7.239 2.232 1.00 92.00 92 ARG A CA 1
ATOM 696 C C . ARG A 1 92 ? -12.189 6.532 1.162 1.00 92.00 92 ARG A C 1
ATOM 698 O O . ARG A 1 92 ? -12.169 5.305 1.119 1.00 92.00 92 ARG A O 1
ATOM 705 N N . ALA A 1 93 ? -11.495 7.297 0.322 1.00 92.31 93 ALA A N 1
ATOM 706 C CA . ALA A 1 93 ? -10.632 6.747 -0.717 1.00 92.31 93 ALA A CA 1
ATOM 707 C C . ALA A 1 93 ? -9.460 5.958 -0.113 1.00 92.31 93 ALA A C 1
ATOM 709 O O . ALA A 1 93 ? -9.190 4.843 -0.548 1.00 92.31 93 ALA A O 1
ATOM 710 N N . ILE A 1 94 ? -8.831 6.493 0.940 1.00 92.19 94 ILE A N 1
ATOM 711 C CA . ILE A 1 94 ? -7.747 5.817 1.666 1.00 92.19 94 ILE A CA 1
ATOM 712 C C . ILE A 1 94 ? -8.272 4.550 2.347 1.00 92.19 94 ILE A C 1
ATOM 714 O O . ILE A 1 94 ? -7.690 3.483 2.188 1.00 92.19 94 ILE A O 1
ATOM 718 N N . GLN A 1 95 ? -9.407 4.639 3.048 1.00 93.56 95 GLN A N 1
ATOM 719 C CA . GLN A 1 95 ? -10.036 3.481 3.698 1.00 93.56 95 GLN A CA 1
ATOM 720 C C . GLN A 1 95 ? -10.315 2.344 2.706 1.00 93.56 95 GLN A C 1
ATOM 722 O O . GLN A 1 95 ? -10.097 1.175 3.014 1.00 93.56 95 GLN A O 1
ATOM 727 N N . GLN A 1 96 ? -10.818 2.684 1.516 1.00 95.31 96 GLN A N 1
ATOM 728 C CA . GLN A 1 96 ? -11.101 1.703 0.474 1.00 95.31 96 GLN A CA 1
ATOM 729 C C . GLN A 1 96 ? -9.817 1.138 -0.142 1.00 95.31 96 GLN A C 1
ATOM 731 O O . GLN A 1 96 ? -9.751 -0.064 -0.364 1.00 95.31 96 GLN A O 1
ATOM 736 N N . ALA A 1 97 ? -8.792 1.967 -0.367 1.00 94.38 97 ALA A N 1
ATOM 737 C CA . ALA A 1 97 ? -7.494 1.503 -0.856 1.00 94.38 97 ALA A CA 1
ATOM 738 C C . ALA A 1 97 ? -6.864 0.481 0.103 1.00 94.38 97 ALA A C 1
ATOM 740 O O . ALA A 1 97 ? -6.398 -0.559 -0.346 1.00 94.38 97 ALA A O 1
ATOM 741 N N . ILE A 1 98 ? -6.937 0.720 1.418 1.00 93.94 98 ILE A N 1
ATOM 742 C CA . ILE A 1 98 ? -6.497 -0.241 2.444 1.00 93.94 98 ILE A CA 1
ATOM 743 C C . ILE A 1 98 ? -7.259 -1.565 2.301 1.00 93.94 98 ILE A C 1
ATOM 745 O O . ILE A 1 98 ? -6.635 -2.623 2.243 1.00 93.94 98 ILE A O 1
ATOM 749 N N . ALA A 1 99 ? -8.594 -1.511 2.214 1.00 94.88 99 ALA A N 1
ATOM 750 C CA . ALA A 1 99 ? -9.433 -2.707 2.100 1.00 94.88 99 ALA A CA 1
ATOM 751 C C . ALA A 1 99 ? -9.149 -3.508 0.820 1.00 94.88 99 ALA A C 1
ATOM 753 O O . ALA A 1 99 ? -9.152 -4.740 0.843 1.00 94.88 99 ALA A O 1
ATOM 754 N N . ASP A 1 100 ? -8.919 -2.807 -0.292 1.00 96.38 100 ASP A N 1
ATOM 755 C CA . ASP A 1 100 ? -8.637 -3.396 -1.599 1.00 96.38 100 ASP A CA 1
ATOM 756 C C . ASP A 1 100 ? -7.228 -4.009 -1.641 1.00 96.38 100 ASP A C 1
ATOM 758 O O . ASP A 1 100 ? -7.068 -5.131 -2.109 1.00 96.38 100 ASP A O 1
ATOM 762 N N . ILE A 1 101 ? -6.209 -3.322 -1.116 1.00 95.00 101 ILE A N 1
ATOM 763 C CA . ILE A 1 101 ? -4.818 -3.803 -1.125 1.00 95.00 101 ILE A CA 1
ATOM 764 C C . ILE A 1 101 ? -4.644 -4.985 -0.170 1.00 95.00 101 ILE A C 1
ATOM 766 O O . ILE A 1 101 ? -4.131 -6.025 -0.572 1.00 95.00 101 ILE A O 1
ATOM 770 N N . LEU A 1 102 ? -5.112 -4.858 1.076 1.00 93.38 102 LEU A N 1
ATOM 771 C CA . LEU A 1 102 ? -4.923 -5.891 2.101 1.00 93.38 102 LEU A CA 1
ATOM 772 C C . LEU A 1 102 ? -5.898 -7.065 1.972 1.00 93.38 102 LEU A C 1
ATOM 774 O O . LEU A 1 102 ? -5.698 -8.086 2.618 1.00 93.38 102 LEU A O 1
ATOM 778 N N . GLY A 1 103 ? -6.956 -6.930 1.168 1.00 95.12 103 GLY A N 1
ATOM 779 C CA . GLY A 1 103 ? -7.904 -8.018 0.929 1.00 95.12 103 GLY A CA 1
ATOM 780 C C . GLY A 1 103 ? -8.850 -8.308 2.092 1.00 95.12 103 GLY A C 1
ATOM 781 O O . GLY A 1 103 ? -9.478 -9.363 2.117 1.00 95.12 103 GLY A O 1
ATOM 782 N N . VAL A 1 104 ? -8.957 -7.390 3.056 1.00 94.88 104 VAL A N 1
ATOM 783 C CA . VAL A 1 104 ? -9.728 -7.582 4.291 1.00 94.88 104 VAL A CA 1
ATOM 784 C C . VAL A 1 104 ? -10.645 -6.3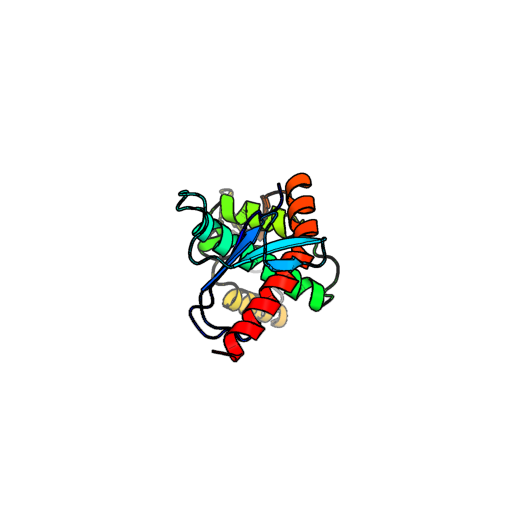94 4.592 1.00 94.88 104 VAL A C 1
ATOM 786 O O . VAL A 1 104 ? -10.365 -5.268 4.167 1.00 94.88 104 VAL A O 1
ATOM 789 N N . PRO A 1 105 ? -11.741 -6.605 5.345 1.00 95.25 105 PRO A N 1
ATOM 790 C CA . PRO A 1 105 ? -12.611 -5.519 5.773 1.00 95.25 105 PRO A CA 1
ATOM 791 C C . PRO A 1 105 ? -11.885 -4.511 6.673 1.00 95.25 105 PRO A C 1
ATOM 793 O O . PRO A 1 105 ? -11.025 -4.863 7.485 1.00 95.25 105 PRO A O 1
ATOM 796 N N . VAL A 1 106 ? -12.283 -3.244 6.549 1.00 93.19 106 VAL A N 1
ATOM 797 C CA .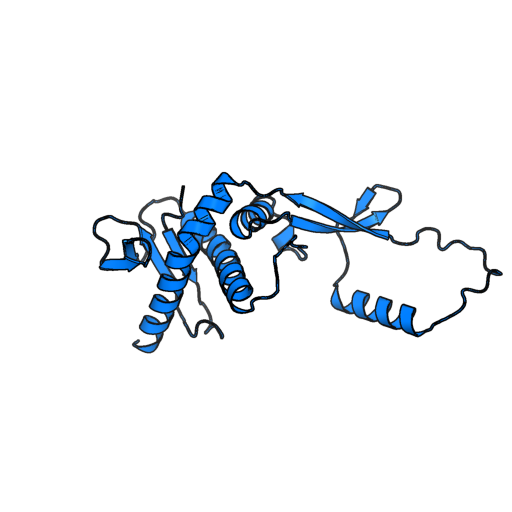 VAL A 1 106 ? -11.719 -2.129 7.319 1.00 93.19 106 VAL A CA 1
ATOM 798 C C . VAL A 1 106 ? -12.747 -1.596 8.309 1.00 93.19 106 VAL A C 1
ATOM 800 O O . VAL A 1 106 ? -13.895 -1.326 7.945 1.00 93.19 106 VAL A O 1
ATOM 803 N N . PHE A 1 107 ? -12.316 -1.407 9.552 1.00 90.75 107 PHE A N 1
ATOM 804 C CA . PHE A 1 107 ? -13.133 -1.000 10.690 1.00 90.75 107 PHE A CA 1
ATOM 805 C C . PHE A 1 107 ? -12.615 0.302 11.303 1.00 90.75 107 PHE A C 1
ATOM 807 O O . PHE A 1 107 ? -11.411 0.524 11.365 1.00 90.75 107 PHE A O 1
ATOM 814 N N . ALA A 1 108 ? -13.515 1.144 11.804 1.00 85.19 108 ALA A N 1
ATOM 815 C CA . ALA A 1 108 ? -13.177 2.267 12.673 1.00 85.19 108 ALA A CA 1
ATOM 816 C C . ALA A 1 108 ? -13.497 1.872 14.104 1.00 85.19 108 ALA A C 1
ATOM 818 O O . ALA A 1 108 ? -14.591 1.376 14.377 1.00 85.19 108 ALA A O 1
ATOM 819 N N . ALA A 1 109 ? -12.565 2.142 15.010 1.00 79.31 109 ALA A N 1
ATOM 820 C CA . ALA A 1 109 ? -12.875 2.155 16.428 1.00 79.31 109 ALA A CA 1
ATOM 821 C C . ALA A 1 109 ? -13.680 3.419 16.756 1.00 79.31 109 ALA A C 1
ATOM 823 O O . ALA A 1 109 ? -13.337 4.516 16.312 1.00 79.31 109 ALA A O 1
ATOM 824 N N . GLY A 1 110 ? -14.747 3.254 17.525 1.00 77.06 110 GLY A N 1
ATOM 825 C CA . GLY A 1 110 ? -15.560 4.350 18.027 1.00 77.06 110 GLY A CA 1
ATOM 826 C C . GLY A 1 110 ? -16.186 4.010 19.370 1.00 77.06 110 GLY A C 1
ATOM 827 O O . GLY A 1 110 ? -16.085 2.881 19.855 1.00 77.06 110 GLY A O 1
ATOM 828 N N . ILE A 1 111 ? -16.834 5.005 19.957 1.00 76.12 111 ILE A N 1
ATOM 829 C CA . ILE A 1 111 ? -17.584 4.903 21.203 1.00 76.12 111 ILE A CA 1
ATOM 830 C C . ILE A 1 111 ? -19.070 4.894 20.858 1.00 76.12 111 ILE A C 1
ATOM 832 O O . ILE A 1 111 ? -19.571 5.818 20.222 1.00 76.12 111 ILE A O 1
ATOM 836 N N . GLN A 1 112 ? -19.784 3.863 21.291 1.00 75.19 112 GLN A N 1
ATOM 837 C CA . GLN A 1 112 ? -21.237 3.832 21.268 1.00 75.19 112 GLN A CA 1
ATOM 838 C C . GLN A 1 112 ? -21.768 4.745 22.378 1.00 75.19 112 GLN A C 1
ATOM 840 O O . GLN A 1 112 ? -21.602 4.470 23.568 1.00 75.19 112 GLN A O 1
ATOM 845 N N . THR A 1 113 ? -22.413 5.829 21.974 1.00 75.19 113 THR A N 1
ATOM 846 C CA . THR A 1 113 ? -23.193 6.728 22.822 1.00 75.19 113 THR A CA 1
ATOM 847 C C . THR A 1 113 ? -24.688 6.460 22.617 1.00 75.19 113 THR A C 1
ATOM 849 O O . THR A 1 113 ? -25.088 5.683 21.741 1.00 75.19 113 THR A O 1
ATOM 852 N N . ALA A 1 114 ? -25.533 7.108 23.423 1.00 73.06 114 ALA A N 1
ATOM 853 C CA . ALA A 1 114 ? -26.988 7.062 23.254 1.00 73.06 114 ALA A CA 1
ATOM 854 C C . ALA A 1 114 ? -27.454 7.643 21.901 1.00 73.06 114 ALA A C 1
ATOM 856 O O . ALA A 1 114 ? -28.525 7.291 21.416 1.00 73.06 114 ALA A O 1
ATOM 857 N N . GLU A 1 115 ? -26.638 8.499 21.280 1.00 74.50 115 GLU A N 1
ATOM 858 C CA . GLU A 1 115 ? -26.938 9.215 20.033 1.00 74.50 115 GLU A CA 1
ATOM 859 C C . GLU A 1 115 ? -26.355 8.521 18.788 1.00 74.50 115 GLU A C 1
ATOM 861 O O . GLU A 1 115 ? -26.679 8.891 17.659 1.00 74.50 115 GLU A O 1
ATOM 866 N N . GLY A 1 116 ? -25.505 7.502 18.965 1.00 73.38 116 GLY A N 1
ATOM 867 C CA . GLY A 1 116 ? -24.889 6.760 17.866 1.00 73.38 116 GLY A CA 1
ATOM 868 C C . GLY A 1 116 ? -23.451 6.337 18.156 1.00 73.38 116 GLY A C 1
ATOM 869 O O . GLY A 1 116 ? -23.062 6.160 19.303 1.00 73.38 116 GLY A O 1
ATOM 870 N N . VAL A 1 117 ? -22.656 6.136 17.103 1.00 70.81 117 VAL A N 1
ATOM 871 C CA . VAL A 1 117 ? -21.227 5.809 17.231 1.00 70.81 117 VAL A CA 1
ATOM 872 C C . VAL A 1 117 ? -20.406 7.062 16.978 1.00 70.81 117 VAL A C 1
ATOM 874 O O . VAL A 1 117 ? -20.327 7.532 15.840 1.00 70.81 117 VAL A O 1
ATOM 877 N N . ASP A 1 118 ? -19.759 7.570 18.020 1.00 73.62 118 ASP A N 1
ATOM 878 C CA . ASP A 1 118 ? -18.780 8.637 17.887 1.00 73.62 118 ASP A CA 1
ATOM 879 C C . ASP A 1 118 ? -17.417 8.054 17.488 1.00 73.62 118 ASP A C 1
ATOM 881 O O . ASP A 1 118 ? -16.835 7.211 18.173 1.00 73.62 118 ASP A O 1
ATOM 885 N N . LYS A 1 119 ? -16.902 8.503 16.342 1.00 67.62 119 LYS A N 1
ATOM 886 C CA . LYS A 1 119 ? -15.610 8.078 15.780 1.00 67.62 119 LYS A CA 1
ATOM 887 C C . LYS A 1 119 ? -14.429 8.851 16.374 1.00 67.62 119 LYS A C 1
ATOM 889 O O . LYS A 1 119 ? -13.287 8.588 15.997 1.00 67.62 119 LYS A O 1
ATOM 894 N N . GLN A 1 120 ? -14.672 9.810 17.267 1.00 61.53 120 GLN A N 1
ATOM 895 C CA . GLN A 1 120 ? -13.631 10.567 17.963 1.00 61.53 120 GLN A CA 1
ATOM 896 C C . GLN A 1 120 ? -13.086 9.790 19.170 1.00 61.53 120 GLN A C 1
ATOM 898 O O . GLN A 1 120 ? -13.162 10.237 20.309 1.00 61.53 120 GLN A O 1
ATOM 903 N N . ALA A 1 121 ? -12.527 8.599 18.954 1.00 55.03 121 ALA A N 1
ATOM 904 C CA . ALA A 1 121 ? -11.893 7.881 20.055 1.00 55.03 121 ALA A CA 1
ATOM 905 C C . ALA A 1 121 ? -10.479 8.433 20.329 1.00 55.03 121 ALA A C 1
ATOM 907 O O . ALA A 1 121 ? -9.639 8.526 19.431 1.00 55.03 121 ALA A O 1
ATOM 908 N N . LEU A 1 122 ? -10.265 8.802 21.595 1.00 54.25 122 LEU A N 1
ATOM 909 C CA . LEU A 1 122 ? -9.025 9.239 22.247 1.00 54.25 122 LEU A CA 1
ATOM 910 C C . LEU A 1 122 ? -7.783 8.406 21.870 1.00 54.25 122 LEU A C 1
ATOM 912 O O . LEU A 1 122 ? -7.875 7.269 21.412 1.00 54.25 122 LEU A O 1
ATOM 916 N N . ALA A 1 123 ? -6.593 8.963 22.123 1.00 54.75 123 ALA A N 1
ATOM 917 C CA . ALA A 1 123 ? -5.310 8.302 21.886 1.00 54.75 123 ALA A CA 1
ATOM 918 C C . ALA A 1 123 ? -5.246 6.905 22.546 1.00 54.75 123 ALA A C 1
ATOM 920 O O . ALA A 1 123 ? -5.139 6.766 23.767 1.00 54.75 123 ALA A O 1
ATOM 921 N N . MET A 1 124 ? -5.272 5.873 21.698 1.00 65.94 124 MET A N 1
ATOM 922 C CA . MET A 1 124 ? -5.337 4.447 22.047 1.00 65.94 124 MET A CA 1
ATOM 923 C C . MET A 1 124 ? -4.336 3.966 23.123 1.00 65.94 124 MET A C 1
ATOM 925 O O . MET A 1 124 ? -4.724 3.114 23.925 1.00 65.94 124 MET A O 1
ATOM 929 N N . PRO A 1 125 ? -3.086 4.476 23.217 1.00 63.56 125 PRO A N 1
ATOM 930 C CA . PRO A 1 125 ? -2.138 3.988 24.222 1.00 63.56 125 PRO A CA 1
ATOM 931 C C . PRO A 1 125 ? -2.552 4.301 25.666 1.00 63.56 125 PRO A C 1
ATOM 933 O O . PRO A 1 125 ? -2.449 3.438 26.537 1.00 63.56 125 PRO A O 1
ATOM 936 N N . ALA A 1 126 ? -3.054 5.514 25.921 1.00 62.44 126 ALA A N 1
ATOM 937 C CA . ALA A 1 126 ? -3.425 5.948 27.268 1.00 62.44 126 ALA A CA 1
ATOM 938 C C . ALA A 1 126 ? -4.654 5.184 27.786 1.00 62.44 126 ALA A C 1
ATOM 940 O O . ALA A 1 126 ? -4.692 4.763 28.941 1.00 62.44 126 ALA A O 1
ATOM 941 N N . TYR A 1 127 ? -5.629 4.934 26.908 1.00 67.12 127 TYR A N 1
ATOM 942 C CA . TYR A 1 127 ? -6.826 4.174 27.261 1.00 67.12 127 TYR A CA 1
ATOM 943 C C . TYR A 1 127 ? -6.543 2.677 27.444 1.00 67.12 127 TYR A C 1
ATOM 945 O O . TYR A 1 127 ? -7.028 2.077 28.400 1.00 67.12 127 TYR A O 1
ATOM 953 N N . GLY A 1 128 ? -5.703 2.078 26.590 1.00 69.94 128 GLY A N 1
ATOM 954 C CA . GLY A 1 128 ? -5.260 0.692 26.773 1.00 69.94 128 GLY A CA 1
ATOM 955 C C . GLY A 1 128 ? -4.562 0.478 28.121 1.00 69.94 128 GLY A C 1
ATOM 956 O O . GLY A 1 128 ? -4.816 -0.519 28.799 1.00 69.94 128 GLY A O 1
ATOM 957 N N . GLY A 1 129 ? -3.748 1.450 28.551 1.00 68.50 129 GLY A N 1
ATOM 958 C CA . GLY A 1 129 ? -3.167 1.476 29.895 1.00 68.50 129 GLY A CA 1
ATOM 959 C C . GLY A 1 129 ? -4.224 1.556 31.001 1.00 68.50 129 GLY A C 1
ATOM 960 O O . GLY A 1 129 ? -4.175 0.772 31.947 1.00 68.50 129 GLY A O 1
ATOM 961 N N . 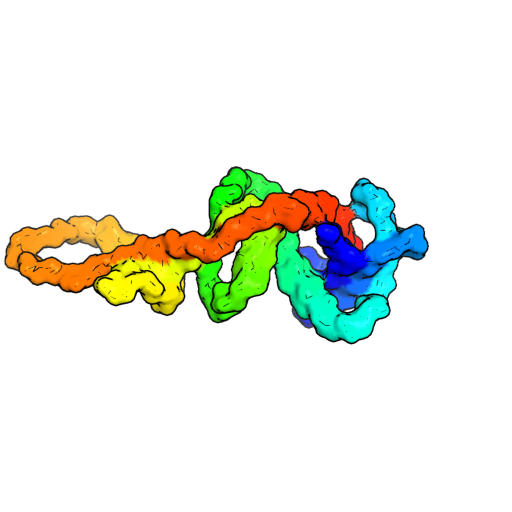ALA A 1 130 ? -5.214 2.441 30.856 1.00 63.56 130 ALA A N 1
ATOM 962 C CA . ALA A 1 130 ? -6.297 2.606 31.827 1.00 63.56 130 ALA A CA 1
ATOM 963 C C . ALA A 1 130 ? -7.176 1.349 31.970 1.00 63.56 130 ALA A C 1
ATOM 965 O O . ALA A 1 130 ? -7.458 0.934 33.090 1.00 63.56 130 ALA A O 1
ATOM 966 N N . ILE A 1 131 ? -7.560 0.696 30.866 1.00 68.50 131 ILE A N 1
ATOM 967 C CA . ILE A 1 131 ? -8.339 -0.557 30.901 1.00 68.50 131 ILE A CA 1
ATOM 968 C C . ILE A 1 131 ? -7.558 -1.673 31.581 1.00 68.50 131 ILE A C 1
ATOM 970 O O . ILE A 1 131 ? -8.106 -2.406 32.401 1.00 68.50 131 ILE A O 1
ATOM 974 N N . ARG A 1 132 ? -6.263 -1.794 31.276 1.00 70.50 132 ARG A N 1
ATOM 975 C CA . ARG A 1 132 ? -5.414 -2.792 31.926 1.00 70.50 132 ARG A CA 1
ATOM 976 C C . ARG A 1 132 ? -5.300 -2.539 33.430 1.00 70.50 132 ARG A C 1
ATOM 978 O O . ARG A 1 132 ? -5.372 -3.501 34.184 1.00 70.50 132 ARG A O 1
ATOM 985 N N . ALA A 1 133 ? -5.176 -1.280 33.857 1.00 71.06 133 ALA A N 1
ATOM 986 C CA . ALA A 1 133 ? -5.160 -0.913 35.272 1.00 71.06 133 ALA A CA 1
ATOM 987 C C . ALA A 1 133 ? -6.503 -1.215 35.962 1.00 71.06 133 ALA A C 1
ATOM 989 O O . ALA A 1 133 ? -6.511 -1.806 37.035 1.00 71.06 133 ALA A O 1
ATOM 990 N N . LEU A 1 134 ? -7.636 -0.893 35.328 1.00 67.19 134 LEU A N 1
ATOM 991 C CA . LEU A 1 134 ? -8.973 -1.201 35.852 1.00 67.19 134 LEU A CA 1
ATOM 992 C C . LEU A 1 134 ? -9.203 -2.710 36.008 1.00 67.19 134 LEU A C 1
ATOM 994 O O . LEU A 1 134 ? -9.680 -3.144 37.050 1.00 67.19 134 LEU A O 1
ATOM 998 N N . ASN A 1 135 ? -8.801 -3.510 35.016 1.00 69.06 135 ASN A N 1
ATOM 999 C CA . ASN A 1 135 ? -8.915 -4.971 35.071 1.00 69.06 135 ASN A CA 1
ATOM 1000 C C . ASN A 1 135 ? -7.988 -5.610 36.120 1.00 69.06 135 ASN A C 1
ATOM 1002 O O . ASN A 1 135 ? -8.239 -6.729 36.546 1.00 69.06 135 ASN A O 1
ATOM 1006 N N . GLN A 1 136 ? -6.901 -4.934 36.506 1.00 73.56 136 GLN A N 1
ATOM 1007 C CA . GLN A 1 136 ? -5.970 -5.405 37.538 1.00 73.56 136 GLN A CA 1
ATOM 1008 C C . GLN A 1 136 ? -6.379 -5.004 38.953 1.00 73.56 136 GLN A C 1
ATOM 1010 O O . GLN A 1 136 ? -5.889 -5.598 39.908 1.00 73.56 136 GLN A O 1
ATOM 1015 N N . LEU A 1 137 ? -7.231 -3.989 39.097 1.00 69.69 137 LEU A N 1
ATOM 1016 C CA . LEU A 1 137 ? -7.619 -3.489 40.409 1.00 69.69 137 LEU A CA 1
ATOM 1017 C C . LEU A 1 137 ? -8.667 -4.369 41.103 1.00 69.69 137 LEU A C 1
ATOM 1019 O O . LEU A 1 137 ? -8.891 -4.139 42.285 1.00 69.69 137 LEU A O 1
ATOM 1023 N N . ASP A 1 138 ? -9.266 -5.352 40.410 1.00 51.12 138 ASP A N 1
ATOM 1024 C CA . ASP A 1 138 ? -10.196 -6.371 40.946 1.00 51.12 138 ASP A CA 1
ATOM 1025 C C . ASP A 1 138 ? -11.181 -5.805 41.989 1.00 51.12 138 ASP A C 1
ATOM 1027 O O . ASP A 1 138 ? -11.530 -6.451 42.975 1.00 51.12 138 ASP A O 1
ATOM 1031 N N . ILE A 1 139 ? -11.591 -4.542 41.801 1.00 53.28 139 ILE A N 1
ATOM 1032 C CA . ILE A 1 139 ? -12.453 -3.836 42.742 1.00 53.28 139 ILE A CA 1
ATOM 1033 C C . ILE A 1 139 ? -13.826 -4.468 42.558 1.00 53.28 139 ILE A C 1
ATOM 1035 O O . ILE A 1 139 ? -14.413 -4.313 41.478 1.00 53.28 139 ILE A O 1
ATOM 1039 N N . PRO A 1 140 ? -14.375 -5.156 43.574 1.00 43.28 140 PRO A N 1
ATOM 1040 C CA . PRO A 1 140 ? -15.783 -5.482 43.564 1.00 43.28 140 PRO A CA 1
ATOM 1041 C C . PRO A 1 140 ? -16.492 -4.133 43.521 1.00 43.28 140 PRO A C 1
ATOM 1043 O O . PRO A 1 140 ? -16.383 -3.343 44.459 1.00 43.28 140 PRO A O 1
ATOM 1046 N N . LEU A 1 141 ? -17.153 -3.813 42.408 1.00 49.84 141 LEU A N 1
ATOM 1047 C CA . LEU A 1 141 ? -18.083 -2.694 42.387 1.00 49.84 141 LEU A CA 1
ATOM 1048 C C . LEU A 1 141 ? -19.185 -3.042 43.389 1.00 49.84 141 LEU A C 1
ATOM 1050 O O . LEU A 1 141 ? -20.115 -3.782 43.068 1.00 49.84 141 LEU A O 1
ATOM 1054 N N . ASP A 1 142 ? -19.028 -2.562 44.621 1.00 40.94 142 ASP A N 1
ATOM 1055 C CA . ASP A 1 142 ? -19.997 -2.733 45.689 1.00 40.94 142 ASP A CA 1
ATOM 1056 C C . ASP A 1 142 ? -21.373 -2.308 45.175 1.00 40.94 142 ASP A C 1
ATOM 1058 O O . ASP A 1 142 ? -21.592 -1.176 44.737 1.00 40.94 142 ASP A O 1
ATOM 1062 N N . ALA A 1 143 ? -22.328 -3.234 45.251 1.00 44.72 143 ALA A N 1
ATOM 1063 C CA . ALA A 1 143 ? -23.700 -3.105 44.760 1.00 44.72 143 ALA A CA 1
ATOM 1064 C C . ALA A 1 143 ? -24.553 -2.048 45.510 1.00 44.72 143 ALA A C 1
ATOM 1066 O O . ALA A 1 143 ? -25.782 -2.048 45.402 1.00 44.72 143 ALA A O 1
ATOM 1067 N N . SER A 1 144 ? -23.914 -1.155 46.270 1.00 42.91 144 SER A N 1
ATOM 1068 C CA . SER A 1 144 ? -24.513 -0.159 47.165 1.00 42.91 144 SER A CA 1
ATOM 1069 C C . SER A 1 144 ? -24.563 1.252 46.558 1.00 42.91 144 SER A C 1
ATOM 1071 O O . SER A 1 144 ? -25.461 2.029 46.871 1.00 42.91 144 SER A O 1
ATOM 1073 N N . THR A 1 145 ? -23.710 1.569 45.582 1.00 42.72 145 THR A N 1
ATOM 1074 C CA . THR A 1 145 ? -23.827 2.785 44.761 1.00 42.72 145 THR A CA 1
ATOM 1075 C C . THR A 1 145 ? -24.419 2.431 43.401 1.00 42.72 145 THR A C 1
ATOM 1077 O O . THR A 1 145 ? -23.759 2.445 42.368 1.00 42.72 145 THR A O 1
ATOM 1080 N N . LYS A 1 146 ? -25.728 2.145 43.383 1.00 40.34 146 LYS A N 1
ATOM 1081 C CA . LYS A 1 146 ? -26.549 2.091 42.157 1.00 40.34 146 LYS A CA 1
ATOM 1082 C C . LYS A 1 146 ? -26.760 3.483 41.531 1.00 40.34 146 LYS A C 1
ATOM 1084 O O . LYS A 1 146 ? -27.852 3.789 41.066 1.00 40.34 146 LYS A O 1
ATOM 1089 N N . SER A 1 147 ? -25.726 4.314 41.436 1.00 37.53 147 SER A N 1
ATOM 1090 C CA . SER A 1 147 ? -25.605 5.103 40.217 1.00 37.53 147 SER A CA 1
ATOM 1091 C C . SER A 1 147 ? -24.985 4.151 39.207 1.00 37.53 147 SER A C 1
ATOM 1093 O O . SER A 1 147 ? -23.774 3.930 39.224 1.00 37.53 147 SER A O 1
ATOM 1095 N N . LYS A 1 148 ? -25.819 3.547 38.347 1.00 39.56 148 LYS A N 1
ATOM 1096 C CA . LYS A 1 148 ? -25.346 3.110 37.026 1.00 39.56 148 LYS A CA 1
ATOM 1097 C C . LYS A 1 148 ? -24.373 4.199 36.556 1.00 39.56 148 LYS A C 1
ATOM 1099 O O . LYS A 1 148 ? -24.795 5.357 36.558 1.00 39.56 148 LYS A O 1
ATOM 1104 N N . PRO A 1 149 ? -23.108 3.914 36.202 1.00 45.28 149 PRO A N 1
ATOM 1105 C CA . PRO A 1 149 ? -22.400 4.865 35.368 1.00 45.28 149 PRO A CA 1
ATOM 1106 C C . PRO A 1 149 ? -23.288 5.026 34.133 1.00 45.28 149 PRO A C 1
ATOM 1108 O O . PRO A 1 149 ? -23.461 4.083 33.362 1.00 45.28 149 PRO A O 1
ATOM 1111 N N . ASP A 1 150 ? -23.953 6.177 34.025 1.00 44.09 150 ASP A N 1
ATOM 1112 C CA . ASP A 1 150 ? -25.082 6.417 33.117 1.00 44.09 150 ASP A CA 1
ATOM 1113 C C . ASP A 1 150 ? -24.659 6.467 31.638 1.00 44.09 150 ASP A C 1
ATOM 1115 O O . ASP A 1 150 ? -25.418 6.824 30.747 1.00 44.09 150 ASP A O 1
ATOM 1119 N N . SER A 1 151 ? -23.433 6.047 31.343 1.00 49.84 151 SER A N 1
ATOM 1120 C CA . SER A 1 151 ? -23.057 5.489 30.055 1.00 49.84 151 SER A CA 1
ATOM 1121 C C . SER A 1 151 ? -21.798 4.648 30.249 1.00 49.84 151 SER A C 1
ATOM 1123 O O . SER A 1 151 ? -20.683 5.159 30.323 1.00 49.84 151 SER A O 1
ATOM 1125 N N . ALA A 1 152 ? -21.946 3.327 30.349 1.00 54.97 152 ALA A N 1
ATOM 1126 C CA . ALA A 1 152 ? -20.817 2.448 30.080 1.00 54.97 152 ALA A CA 1
ATOM 1127 C C . ALA A 1 152 ? -20.442 2.662 28.607 1.00 54.97 152 ALA A C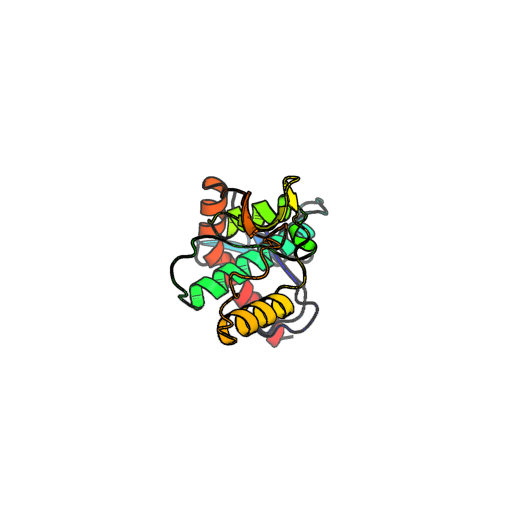 1
ATOM 1129 O O . ALA A 1 152 ? -21.112 2.152 27.712 1.00 54.97 152 ALA A O 1
ATOM 1130 N N . VAL A 1 153 ? -19.430 3.499 28.375 1.00 60.34 153 VAL A N 1
ATOM 1131 C CA . VAL A 1 153 ? -18.827 3.800 27.073 1.00 60.34 153 VAL A CA 1
ATOM 1132 C C . VAL A 1 153 ? -18.476 2.468 26.408 1.00 60.34 153 VAL A C 1
ATOM 1134 O O . VAL A 1 153 ? -17.472 1.839 26.742 1.00 60.34 153 VAL A O 1
ATOM 1137 N N . SER A 1 154 ? -19.343 1.992 25.514 1.00 69.81 154 SER A N 1
ATOM 1138 C CA . SER A 1 154 ? -19.166 0.708 24.843 1.00 69.81 154 SER A CA 1
ATOM 1139 C C . SER A 1 154 ? -18.395 0.954 23.558 1.00 69.81 154 SER A C 1
ATOM 1141 O O . SER A 1 154 ? -18.868 1.647 22.662 1.00 69.81 154 SER A O 1
ATOM 1143 N N . TYR A 1 155 ? -17.173 0.436 23.472 1.00 71.06 155 TYR A N 1
ATOM 1144 C CA . TYR A 1 155 ? -16.393 0.556 22.248 1.00 71.06 155 TYR A CA 1
ATOM 1145 C C . TYR A 1 155 ? -16.933 -0.395 21.200 1.00 71.06 155 TYR A C 1
ATOM 1147 O O . TYR A 1 155 ? -17.158 -1.577 21.460 1.00 71.06 155 TYR A O 1
ATOM 1155 N N . VAL A 1 156 ? -17.088 0.125 19.992 1.00 78.38 156 VAL A N 1
ATOM 1156 C CA . VAL A 1 156 ? -17.572 -0.645 18.857 1.00 78.38 156 VAL A CA 1
ATOM 1157 C C . VAL A 1 156 ? -16.608 -0.506 17.693 1.00 78.38 156 VAL A C 1
ATOM 1159 O O . VAL A 1 156 ? -16.066 0.566 17.416 1.00 78.38 156 VAL A O 1
ATOM 1162 N N . LEU A 1 157 ? -16.397 -1.619 16.996 1.00 82.31 157 LEU A N 1
ATOM 1163 C CA . LEU A 1 157 ? -15.757 -1.618 15.691 1.00 82.31 157 LEU A CA 1
ATOM 1164 C C . LEU A 1 157 ? -16.843 -1.430 14.643 1.00 82.31 157 LEU A C 1
ATOM 1166 O O . LEU A 1 157 ? -17.588 -2.355 14.317 1.00 82.31 157 LEU A O 1
ATOM 1170 N N . GLN A 1 158 ? -16.935 -0.221 14.103 1.00 84.38 158 GLN A N 1
ATOM 1171 C CA . GLN A 1 158 ? -17.832 0.040 12.995 1.00 84.38 158 GLN A CA 1
ATOM 1172 C C . GLN A 1 158 ? -17.156 -0.384 11.701 1.00 84.38 158 GLN A C 1
ATOM 1174 O O . GLN A 1 158 ? -16.122 0.152 11.309 1.00 84.38 158 GLN A O 1
ATOM 1179 N N . HIS A 1 159 ? -17.773 -1.319 10.999 1.00 87.50 159 HIS A N 1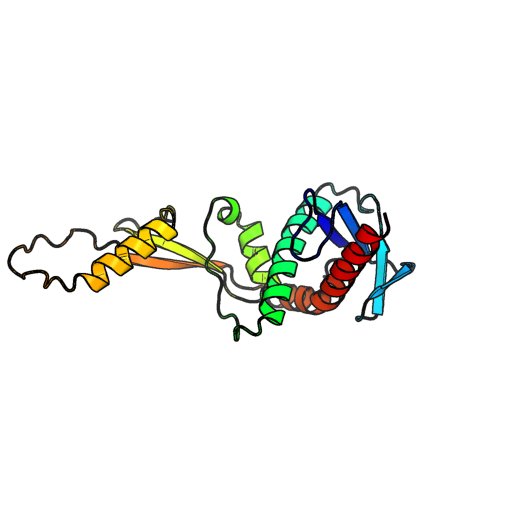
ATOM 1180 C CA . HIS A 1 159 ? -17.327 -1.706 9.676 1.00 87.50 159 HIS A CA 1
ATOM 1181 C C . HIS A 1 159 ? -17.523 -0.557 8.674 1.00 87.50 159 HIS A C 1
ATOM 1183 O O . HIS A 1 159 ? -18.632 -0.046 8.507 1.00 87.50 159 HIS A O 1
ATOM 1189 N N . ILE A 1 160 ? -16.439 -0.141 8.016 1.00 90.31 160 ILE A N 1
ATOM 1190 C CA . ILE A 1 160 ? -16.418 1.025 7.131 1.00 90.31 160 ILE A CA 1
ATOM 1191 C C . ILE A 1 160 ? -16.383 0.596 5.664 1.00 90.31 160 ILE A C 1
ATOM 1193 O O . ILE A 1 160 ? -17.237 1.018 4.881 1.00 90.31 160 ILE A O 1
ATOM 1197 N N . CYS A 1 161 ? -15.406 -0.224 5.276 1.00 94.12 161 CYS A N 1
ATOM 1198 C CA . CYS A 1 161 ? -15.179 -0.619 3.885 1.00 94.12 161 CYS A CA 1
ATOM 1199 C C . CYS A 1 161 ? -15.130 -2.137 3.744 1.00 94.12 161 CYS A C 1
ATOM 1201 O O . CYS A 1 161 ? -14.480 -2.817 4.536 1.00 94.12 161 CYS A O 1
ATOM 1203 N N . ARG A 1 162 ? -15.762 -2.635 2.676 1.00 95.62 162 ARG A N 1
ATOM 1204 C CA . ARG A 1 162 ? -15.589 -4.007 2.190 1.00 95.62 162 ARG A CA 1
ATOM 1205 C C . ARG A 1 162 ? -14.515 -4.029 1.120 1.00 95.62 162 ARG A C 1
ATOM 1207 O O . ARG A 1 162 ? -14.443 -3.108 0.310 1.00 95.62 162 ARG A O 1
ATOM 1214 N N . THR A 1 163 ? -13.756 -5.109 1.083 1.00 96.38 163 THR A N 1
ATOM 1215 C CA . THR A 1 163 ? -12.814 -5.399 0.006 1.00 96.38 163 THR A CA 1
ATOM 1216 C C . THR A 1 163 ? -13.536 -5.524 -1.328 1.00 96.38 163 THR A C 1
ATOM 1218 O O . THR A 1 163 ? -14.526 -6.249 -1.450 1.00 96.38 163 THR A O 1
ATOM 1221 N N . ASN A 1 164 ? -13.011 -4.862 -2.353 1.00 96.50 164 ASN A N 1
ATOM 1222 C CA . ASN A 1 164 ? -13.358 -5.168 -3.730 1.00 96.50 164 ASN A CA 1
ATOM 1223 C C . ASN A 1 164 ? -12.476 -6.325 -4.224 1.00 96.50 164 ASN A C 1
ATOM 1225 O O . ASN A 1 164 ? -11.287 -6.135 -4.473 1.00 96.50 164 ASN A O 1
ATOM 1229 N N . CYS A 1 165 ? -13.053 -7.519 -4.389 1.00 95.81 165 CYS A N 1
ATOM 1230 C CA . CYS A 1 165 ? -12.315 -8.724 -4.786 1.00 95.81 165 CYS A CA 1
ATOM 1231 C C . CYS A 1 165 ? -11.562 -8.570 -6.118 1.00 95.81 165 CYS A C 1
ATOM 1233 O O . CYS A 1 165 ? -10.428 -9.028 -6.233 1.00 95.81 165 CYS A O 1
ATOM 1235 N N . ASN A 1 166 ? -12.141 -7.865 -7.095 1.00 95.88 166 ASN A N 1
ATOM 1236 C CA . ASN A 1 166 ? -11.511 -7.644 -8.397 1.00 95.88 166 ASN A CA 1
ATOM 1237 C C . ASN A 1 166 ? -10.271 -6.753 -8.277 1.00 95.88 166 ASN A C 1
ATOM 1239 O O . ASN A 1 166 ? -9.258 -7.007 -8.921 1.00 95.88 166 ASN A O 1
ATOM 1243 N N . LYS A 1 167 ? -10.336 -5.702 -7.453 1.00 94.75 167 LYS A N 1
ATOM 1244 C CA . LYS A 1 167 ? -9.172 -4.844 -7.189 1.00 94.75 167 LYS A CA 1
ATOM 1245 C C . LYS A 1 167 ? -8.138 -5.543 -6.318 1.00 94.75 167 LYS A C 1
ATOM 1247 O O . LYS A 1 167 ? -6.949 -5.390 -6.563 1.00 94.75 167 LYS A O 1
ATOM 1252 N N . HIS A 1 168 ? -8.579 -6.333 -5.347 1.00 95.38 168 HIS A N 1
ATOM 1253 C CA . HIS A 1 168 ? -7.669 -7.092 -4.507 1.00 95.38 168 HIS A CA 1
ATOM 1254 C C . HIS A 1 168 ? -6.864 -8.110 -5.309 1.00 95.38 168 HIS A C 1
ATOM 1256 O O . HIS A 1 168 ? -5.645 -8.105 -5.218 1.00 95.38 168 HIS A O 1
ATOM 1262 N N . ALA A 1 169 ? -7.512 -8.907 -6.166 1.00 94.88 169 ALA A N 1
ATOM 1263 C CA . ALA A 1 169 ? -6.822 -9.855 -7.043 1.00 94.88 169 ALA A CA 1
ATOM 1264 C C . ALA A 1 169 ? -5.738 -9.168 -7.887 1.00 94.88 169 ALA A C 1
ATOM 1266 O O . ALA A 1 169 ? -4.648 -9.690 -8.093 1.00 94.88 169 ALA A O 1
ATOM 1267 N N . VAL A 1 170 ? -6.041 -7.953 -8.328 1.00 93.69 170 VAL A N 1
ATOM 1268 C CA . VAL A 1 170 ? -5.147 -7.111 -9.103 1.00 93.69 170 VAL A CA 1
ATOM 1269 C C . VAL A 1 170 ? -3.934 -6.626 -8.290 1.00 93.69 170 VAL A C 1
ATOM 1271 O O . VAL A 1 170 ? -2.822 -6.675 -8.808 1.00 93.69 170 VAL A O 1
ATOM 1274 N N . TYR A 1 171 ? -4.113 -6.169 -7.045 1.00 94.75 171 TYR A N 1
ATOM 1275 C CA . TYR A 1 171 ? -2.981 -5.815 -6.177 1.00 94.75 171 TYR A CA 1
ATOM 1276 C C . TYR A 1 171 ? -2.189 -7.049 -5.753 1.00 94.75 171 TYR A C 1
ATOM 1278 O O . TYR A 1 171 ? -0.966 -6.996 -5.748 1.00 94.75 171 TYR A O 1
ATOM 1286 N N . ALA A 1 172 ? -2.867 -8.160 -5.463 1.00 93.06 172 ALA A N 1
ATOM 1287 C CA . ALA A 1 172 ? -2.243 -9.419 -5.079 1.00 93.06 172 ALA A CA 1
ATOM 1288 C C . ALA A 1 172 ? -1.289 -9.928 -6.168 1.00 93.06 172 ALA A C 1
ATOM 1290 O O . ALA A 1 172 ? -0.158 -10.283 -5.867 1.00 93.06 172 ALA A O 1
ATOM 1291 N N . GLN A 1 173 ? -1.704 -9.872 -7.438 1.00 92.31 173 GLN A N 1
ATOM 1292 C CA . GLN A 1 173 ? -0.835 -10.192 -8.579 1.00 92.31 173 GLN A CA 1
ATOM 1293 C C . GLN A 1 173 ? 0.358 -9.239 -8.720 1.00 92.31 173 GLN A C 1
ATOM 1295 O O . GLN A 1 173 ? 1.382 -9.613 -9.277 1.00 92.31 173 GLN A O 1
ATOM 1300 N N . ALA A 1 174 ? 0.216 -8.000 -8.255 1.00 93.62 174 ALA A N 1
ATOM 1301 C CA . ALA A 1 174 ? 1.221 -6.958 -8.403 1.00 93.62 174 ALA A CA 1
ATOM 1302 C C . ALA A 1 174 ? 2.194 -6.878 -7.210 1.00 93.62 174 ALA A C 1
ATOM 1304 O O . ALA A 1 174 ? 3.150 -6.107 -7.269 1.00 93.62 174 ALA A O 1
ATOM 1305 N N . LEU A 1 175 ? 1.959 -7.635 -6.128 1.00 93.81 175 LEU A N 1
ATOM 1306 C CA . LEU A 1 175 ? 2.785 -7.602 -4.916 1.00 93.81 175 LEU A CA 1
ATOM 1307 C C . LEU A 1 175 ? 4.204 -8.118 -5.162 1.00 93.81 175 LEU A C 1
ATOM 1309 O O . LEU A 1 175 ? 5.145 -7.497 -4.677 1.00 93.81 175 LEU A O 1
ATOM 1313 N N . ASP A 1 176 ? 4.362 -9.189 -5.941 1.00 93.75 176 ASP A N 1
ATOM 1314 C CA . ASP A 1 176 ? 5.681 -9.761 -6.241 1.00 93.75 176 ASP A CA 1
ATOM 1315 C C . ASP A 1 176 ? 6.544 -8.775 -7.046 1.00 93.75 176 ASP A C 1
ATOM 1317 O O . ASP A 1 176 ? 7.720 -8.558 -6.746 1.00 93.75 176 ASP A O 1
ATOM 1321 N N . ASP A 1 177 ? 5.938 -8.111 -8.035 1.00 95.12 177 ASP A N 1
ATOM 1322 C CA . ASP A 1 177 ? 6.602 -7.066 -8.819 1.00 95.12 177 ASP A CA 1
ATOM 1323 C C . ASP A 1 177 ? 6.934 -5.847 -7.951 1.00 95.12 177 ASP A C 1
ATOM 1325 O O . ASP A 1 177 ? 8.028 -5.289 -8.049 1.00 95.12 177 ASP A O 1
ATOM 1329 N N . PHE A 1 178 ? 6.012 -5.446 -7.073 1.00 95.50 178 PHE A N 1
ATOM 1330 C CA . PHE A 1 178 ? 6.221 -4.349 -6.134 1.00 95.50 178 PHE A CA 1
ATOM 1331 C C . PHE A 1 178 ? 7.388 -4.623 -5.178 1.00 95.50 178 PHE A C 1
ATOM 1333 O O . PHE A 1 178 ? 8.254 -3.765 -5.013 1.00 95.50 178 PHE A O 1
ATOM 1340 N N . GLU A 1 179 ? 7.433 -5.807 -4.562 1.00 94.88 179 GLU A N 1
ATOM 1341 C CA . GLU A 1 179 ? 8.511 -6.212 -3.657 1.00 94.88 179 GLU A CA 1
ATOM 1342 C C . GLU A 1 179 ? 9.857 -6.233 -4.386 1.00 94.88 179 GLU A C 1
ATOM 1344 O O . GLU A 1 179 ? 10.838 -5.676 -3.889 1.00 94.88 179 GLU A O 1
ATOM 1349 N N . PHE A 1 180 ? 9.885 -6.780 -5.603 1.00 95.06 180 PHE A N 1
ATOM 1350 C CA . PHE A 1 180 ? 11.077 -6.778 -6.443 1.00 95.06 180 PHE A CA 1
ATOM 1351 C C . PHE A 1 180 ? 11.581 -5.358 -6.740 1.00 95.06 180 PHE A C 1
ATOM 1353 O O . PHE A 1 180 ? 12.768 -5.073 -6.571 1.00 95.06 180 PHE A O 1
ATOM 1360 N N . LEU A 1 181 ? 10.694 -4.449 -7.158 1.00 94.94 181 LEU A N 1
ATOM 1361 C CA . LEU A 1 181 ? 11.054 -3.064 -7.484 1.00 94.94 181 LEU A CA 1
ATOM 1362 C C . LEU A 1 181 ? 11.488 -2.268 -6.248 1.00 94.94 181 LEU A C 1
ATOM 1364 O O . LEU A 1 181 ? 12.402 -1.446 -6.335 1.00 94.94 181 LEU A O 1
ATOM 1368 N N . ARG A 1 182 ? 10.882 -2.541 -5.088 1.00 93.00 182 ARG A N 1
ATOM 1369 C CA . ARG A 1 182 ? 11.291 -1.969 -3.799 1.00 93.00 182 ARG A CA 1
ATOM 1370 C C . ARG A 1 182 ? 12.732 -2.353 -3.463 1.00 93.00 182 ARG A C 1
ATOM 1372 O O . ARG A 1 182 ? 13.547 -1.499 -3.112 1.00 93.00 182 ARG A O 1
ATOM 1379 N N . ASP A 1 183 ? 13.051 -3.636 -3.605 1.00 92.12 183 ASP A N 1
ATOM 1380 C CA . ASP A 1 183 ? 14.388 -4.159 -3.333 1.00 92.12 183 ASP A CA 1
ATOM 1381 C C . ASP A 1 183 ? 15.407 -3.687 -4.386 1.00 92.12 183 ASP A C 1
ATOM 1383 O O . ASP A 1 183 ? 16.577 -3.477 -4.060 1.00 92.12 183 ASP A O 1
ATOM 1387 N N . PHE A 1 184 ? 14.980 -3.485 -5.638 1.00 92.88 184 PHE A N 1
ATOM 1388 C CA . PHE A 1 184 ? 15.793 -2.864 -6.687 1.00 92.88 184 PHE A CA 1
ATOM 1389 C C . PHE A 1 184 ? 16.172 -1.425 -6.314 1.00 92.88 184 PHE A C 1
ATOM 1391 O O . PHE A 1 184 ? 17.358 -1.100 -6.286 1.00 92.88 184 PHE A O 1
ATOM 1398 N N . ALA A 1 185 ? 15.192 -0.594 -5.935 1.00 90.88 185 ALA A N 1
ATOM 1399 C CA . ALA A 1 185 ? 15.417 0.797 -5.532 1.00 90.88 185 ALA A CA 1
ATOM 1400 C C . ALA A 1 185 ? 16.416 0.921 -4.366 1.00 90.88 185 ALA A C 1
ATOM 1402 O O . ALA A 1 185 ? 17.292 1.787 -4.378 1.00 90.88 185 ALA A O 1
ATOM 1403 N N . SER A 1 186 ? 16.337 0.015 -3.386 1.00 87.00 186 SER A N 1
ATOM 1404 C CA . SER A 1 186 ? 17.283 -0.027 -2.266 1.00 87.00 186 SER A CA 1
ATOM 1405 C C . SER A 1 186 ? 18.721 -0.280 -2.719 1.00 87.00 186 SER A C 1
ATOM 1407 O O . SER A 1 186 ? 19.625 0.449 -2.311 1.00 87.00 186 SER A O 1
ATOM 1409 N N . ARG A 1 187 ? 18.945 -1.246 -3.620 1.00 88.25 187 ARG A N 1
ATOM 1410 C CA . ARG A 1 187 ? 20.288 -1.552 -4.144 1.00 88.25 187 ARG A CA 1
ATOM 1411 C C . ARG A 1 187 ? 20.880 -0.389 -4.933 1.00 88.25 187 ARG A C 1
ATOM 1413 O O . ARG A 1 187 ? 22.054 -0.084 -4.752 1.00 88.25 187 ARG A O 1
ATOM 1420 N N . THR A 1 188 ? 20.074 0.276 -5.761 1.00 83.19 188 THR A N 1
ATOM 1421 C CA . THR A 1 188 ? 20.521 1.439 -6.543 1.00 83.19 188 THR A CA 1
ATOM 1422 C C . THR A 1 188 ? 20.914 2.609 -5.642 1.00 83.19 188 THR A C 1
ATOM 1424 O O . THR A 1 188 ? 21.875 3.312 -5.938 1.00 83.19 188 THR A O 1
ATOM 1427 N N . SER A 1 189 ? 20.223 2.788 -4.512 1.00 74.56 189 SER A N 1
ATOM 1428 C CA . SER A 1 189 ? 20.508 3.881 -3.574 1.00 74.56 189 SER A CA 1
ATOM 1429 C C . SER A 1 189 ? 21.839 3.739 -2.822 1.00 74.56 189 SER A C 1
ATOM 1431 O O . SER A 1 189 ? 22.381 4.732 -2.356 1.00 74.56 189 SER A O 1
ATOM 1433 N N . ILE A 1 190 ? 22.371 2.517 -2.698 1.00 62.00 190 ILE A N 1
ATOM 1434 C CA . ILE A 1 190 ? 23.656 2.246 -2.025 1.00 62.00 190 ILE A CA 1
ATOM 1435 C C . ILE A 1 190 ? 24.845 2.528 -2.959 1.00 62.00 190 ILE A C 1
ATOM 1437 O O . ILE A 1 190 ? 25.954 2.773 -2.495 1.00 62.00 190 ILE A O 1
ATOM 1441 N N . SER A 1 191 ? 24.627 2.491 -4.277 1.00 57.41 191 SER A N 1
ATOM 1442 C CA . SER A 1 191 ? 25.675 2.719 -5.283 1.00 57.41 191 SER A CA 1
ATOM 1443 C C . SER A 1 191 ? 25.912 4.188 -5.656 1.00 57.41 191 SER A C 1
ATOM 1445 O O . SER A 1 191 ? 26.826 4.460 -6.434 1.00 57.41 191 SER A O 1
ATOM 1447 N N . SER A 1 192 ? 25.094 5.110 -5.142 1.00 52.06 192 SER A N 1
ATOM 1448 C CA . SER A 1 192 ? 25.141 6.558 -5.406 1.00 52.06 192 SER A CA 1
ATOM 1449 C C . SER A 1 192 ? 25.619 7.339 -4.191 1.00 52.06 192 SER A C 1
ATOM 1451 O O . SER A 1 192 ? 26.475 8.230 -4.366 1.00 52.06 192 SER A O 1
#

pLDDT: mean 80.81, std 15.46, range [37.53, 96.5]

InterPro domains:
  IPR018485 Carbohydrate kinase FGGY, C-terminal [PF02782] (56-111)
  IPR043129 ATPase, nucleotide binding domain [SSF53067] (56-134)

Radius of gyration: 21.86 Å; chains: 1; bounding box: 53×31×71 Å

Organism: NCBI:txid2650707

Sequence (192 aa):
MAPNAFGFYYLATEILPYAKGVFRFEKCDKGDIVCPSGAKYKQVDTFSSDANWNDARAIVESQFMSMCVDYNRKKAGALTGVAITGGASKSRAIQQAIADILGVPVFAAGIQTAEGVDKQALAMPAYGGAIRALNQLDIPLDASTKSKPDSAVSYVLQHICRTNCNKHAVYAQALDDFEFLRDFASRTSISS